Protein AF-A0A9E1S1Z8-F1 (afdb_monomer)

Secondary structure (DSSP, 8-state):
--HHHHHHHHHHHGGG---EEEEEETTT--HHHHHHHHHTTEEEEEEEEE-S-HHHHHHTT----HHHHHHHHHHHHHTT-EEEEEEEE--TT--HHHHHHHHHHHHHTTTT--EEEEEEP---TTSHHHHHTHHHHHTTTT-GGGG-GGG-TT--SS-HHHHHHHHHHHHHHHHHHHHHH--

Solvent-accessible surface area (backbone atoms only — not comparable to full-atom values): 10161 Å² total; per-residue (Å²): 118,62,69,66,59,52,51,54,50,25,64,69,45,32,87,68,76,44,81,42,68,50,77,48,54,38,81,56,70,51,68,70,59,51,51,44,34,40,76,25,30,35,52,33,43,33,29,67,60,38,57,47,22,64,69,59,30,48,71,71,73,39,89,66,49,72,69,36,44,54,51,40,47,52,53,39,36,75,76,71,27,41,28,31,40,35,34,48,44,52,50,95,86,49,34,52,67,43,39,49,36,25,49,53,48,51,59,75,42,50,92,47,47,69,42,74,47,82,41,74,33,60,69,46,90,91,35,72,68,23,60,77,39,31,76,65,55,59,72,58,58,91,53,59,74,59,53,19,55,90,44,45,92,76,53,80,61,77,51,74,66,50,45,54,36,35,47,52,25,50,52,54,50,48,52,59,46,34,78,73,60,62,120

Foldseek 3Di:
DPLVVLLVVLVVQQVVLDADEEEDELQPDDLVSLLSNVSSRYQEYEYEPAFLDPVLCVVQVHPDHLVSNVVSLVSNQVSNHAYEYEYEAQDFVDFLVRLVSRLVSCVVSLVRHQYYDYHFDFDDPPRPLCVVLVVQCVVVPPPSVCRGLLNPPPCSGDDPVRNVRSVVSVVVNVVSRCVRNND

Mean predicted aligned error: 4.31 Å

pLDDT: mean 92.24, std 8.68, range [65.75, 98.81]

Radius of gyration: 18.22 Å; Cα contacts (8 Å, |Δi|>4): 286; chains: 1; bounding box: 41×27×49 Å

Nearest PDB structures (foldseek):
  9ccb-assembly1_A  TM=7.051E-01  e=2.779E-09  Methanothermobacter marburgensis
  6iaz-assembly1_A  TM=7.939E-01  e=5.024E-05  Methanocaldococcus infernus
  8ptx-assembly1_C  TM=6.647E-01  e=1.039E-04  Homo sapiens
  8pty-assembly1_C  TM=6.520E-01  e=2.423E-04  Homo sapiens
  8avg-assembly1_C  TM=6.025E-01  e=3.701E-04  Mus musculus

Structure (mmCIF, N/CA/C/O backbone):
data_AF-A0A9E1S1Z8-F1
#
_entry.id   AF-A0A9E1S1Z8-F1
#
loop_
_atom_site.group_PDB
_atom_site.id
_atom_site.type_symbol
_atom_site.label_atom_id
_atom_site.label_alt_id
_atom_site.label_comp_id
_atom_site.label_asym_id
_atom_site.label_entity_id
_atom_site.label_seq_id
_atom_site.pdbx_PDB_ins_code
_atom_site.Cartn_x
_atom_site.Cartn_y
_atom_site.Cartn_z
_atom_site.occupancy
_atom_site.B_iso_or_equiv
_atom_site.auth_seq_id
_atom_site.auth_comp_id
_atom_site.auth_asym_id
_atom_site.auth_atom_id
_atom_site.pdbx_PDB_model_num
ATOM 1 N N . MET A 1 1 ? -12.370 10.179 1.850 1.00 83.25 1 MET A N 1
ATOM 2 C CA . MET A 1 1 ? -13.218 9.530 2.876 1.00 83.25 1 MET A CA 1
ATOM 3 C C . MET A 1 1 ? -14.223 10.541 3.413 1.00 83.25 1 MET A C 1
ATOM 5 O O . MET A 1 1 ? -13.845 11.685 3.623 1.00 83.25 1 MET A O 1
ATOM 9 N N . ASN A 1 2 ? -15.486 10.160 3.628 1.00 93.25 2 ASN A N 1
ATOM 10 C CA . ASN A 1 2 ? -16.467 11.043 4.270 1.00 93.25 2 ASN A CA 1
ATOM 11 C C . ASN A 1 2 ? -16.499 10.765 5.782 1.00 93.25 2 ASN A C 1
ATOM 13 O O . ASN A 1 2 ? -17.093 9.783 6.219 1.00 93.25 2 ASN A O 1
ATOM 17 N N . LYS A 1 3 ? -15.868 11.639 6.572 1.00 93.25 3 LYS A N 1
ATOM 18 C CA . LYS A 1 3 ? -15.699 11.472 8.029 1.00 93.25 3 LYS A CA 1
ATO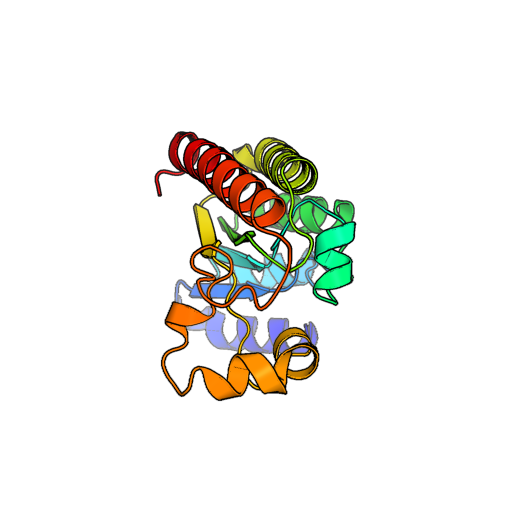M 19 C C . LYS A 1 3 ? -17.021 11.459 8.803 1.00 93.25 3 LYS A C 1
ATOM 21 O O . LYS A 1 3 ? -17.116 10.841 9.858 1.00 93.25 3 LYS A O 1
ATOM 26 N N . LYS A 1 4 ? -18.055 12.144 8.298 1.00 94.81 4 LYS A N 1
ATOM 27 C CA . LYS A 1 4 ? -19.400 12.111 8.893 1.00 94.81 4 LYS A CA 1
ATOM 28 C C . LYS A 1 4 ? -20.009 10.718 8.730 1.00 94.81 4 LYS A C 1
ATOM 30 O O . LYS A 1 4 ? -20.400 10.120 9.723 1.00 94.81 4 LYS A O 1
ATOM 35 N N . LYS A 1 5 ? -19.969 10.169 7.511 1.00 95.81 5 LYS A N 1
ATOM 36 C CA . LYS A 1 5 ? -20.468 8.814 7.230 1.00 95.81 5 LYS A CA 1
ATOM 37 C C . LYS A 1 5 ? -19.713 7.736 8.003 1.00 95.81 5 LYS A C 1
ATOM 39 O O . LYS A 1 5 ? -20.347 6.811 8.485 1.00 95.81 5 LYS A O 1
ATOM 44 N N . VAL A 1 6 ? -18.389 7.859 8.153 1.00 96.00 6 VAL A N 1
ATOM 45 C CA . VAL A 1 6 ? -17.601 6.919 8.975 1.00 96.00 6 VAL A CA 1
ATOM 46 C C . VAL A 1 6 ? -18.144 6.881 10.402 1.00 96.00 6 VAL A C 1
ATOM 48 O O . VAL A 1 6 ? -18.475 5.811 10.892 1.00 96.00 6 VAL A O 1
ATOM 51 N N . ARG A 1 7 ? -18.331 8.047 11.033 1.00 94.88 7 ARG A N 1
ATOM 52 C CA . ARG A 1 7 ? -18.872 8.136 12.397 1.00 94.88 7 ARG A CA 1
ATOM 53 C C . ARG A 1 7 ? -20.307 7.614 12.501 1.00 94.88 7 ARG A C 1
ATOM 55 O O . ARG A 1 7 ? -20.628 6.916 13.457 1.00 94.88 7 ARG A O 1
ATOM 62 N N . GLU A 1 8 ? -21.163 7.935 11.533 1.00 97.06 8 GLU A N 1
ATOM 63 C CA . GLU A 1 8 ? -22.549 7.445 11.487 1.00 97.06 8 GLU A CA 1
ATOM 64 C C . GLU A 1 8 ? -22.609 5.918 11.380 1.00 97.06 8 GLU A C 1
ATOM 66 O O . GLU A 1 8 ? -23.312 5.282 12.162 1.00 97.06 8 GLU A O 1
ATOM 71 N N . ILE A 1 9 ? -21.830 5.330 10.467 1.00 96.94 9 ILE A N 1
ATOM 72 C CA . ILE A 1 9 ? -21.773 3.878 10.276 1.00 96.94 9 ILE A CA 1
ATOM 73 C C . ILE A 1 9 ? -21.189 3.204 11.517 1.00 96.94 9 ILE A C 1
ATOM 75 O O . ILE A 1 9 ? -21.812 2.281 12.030 1.00 96.94 9 ILE A O 1
ATOM 79 N N . SER A 1 10 ? -20.059 3.688 12.046 1.00 96.94 10 SER A N 1
ATOM 80 C CA . SER A 1 10 ? -19.442 3.143 13.262 1.00 96.94 10 SER A CA 1
ATOM 81 C C . SER A 1 10 ? -20.422 3.115 14.437 1.00 96.94 10 SER A C 1
ATOM 83 O O . SER A 1 10 ? -20.561 2.092 15.100 1.00 96.94 10 SER A O 1
ATOM 85 N N . ARG A 1 11 ? -21.173 4.202 14.667 1.00 95.94 11 ARG A N 1
ATOM 86 C CA . ARG A 1 11 ? -22.197 4.243 15.726 1.00 95.94 11 ARG A CA 1
ATOM 87 C C . ARG A 1 11 ? -23.335 3.256 15.480 1.00 95.94 11 ARG A C 1
ATOM 89 O O . ARG A 1 11 ? -23.812 2.652 16.432 1.00 95.94 11 ARG A O 1
ATOM 96 N N . ALA A 1 12 ? -23.769 3.105 14.230 1.00 97.44 12 ALA A N 1
ATOM 97 C CA . ALA A 1 12 ? -24.856 2.197 13.880 1.00 97.44 12 ALA A CA 1
ATOM 98 C C . ALA A 1 12 ? -24.471 0.719 14.051 1.00 97.44 12 ALA A C 1
ATOM 100 O O . ALA A 1 12 ? -25.324 -0.086 14.414 1.00 97.44 12 ALA A O 1
ATOM 101 N N . ILE A 1 13 ? -23.205 0.362 13.808 1.00 97.06 13 ILE A N 1
ATOM 102 C CA . ILE A 1 13 ? -22.740 -1.031 13.882 1.00 97.06 13 ILE A CA 1
ATOM 103 C C . ILE A 1 13 ? -22.137 -1.416 15.237 1.00 97.06 13 ILE A C 1
ATOM 105 O O . ILE A 1 13 ? -22.065 -2.605 15.526 1.00 97.06 13 ILE A O 1
ATOM 109 N N . ALA A 1 14 ? -21.737 -0.457 16.081 1.00 97.31 14 ALA A N 1
ATOM 110 C CA . ALA A 1 14 ? -21.132 -0.746 17.386 1.00 97.31 14 ALA A CA 1
ATOM 111 C C . ALA A 1 14 ? -21.980 -1.680 18.283 1.00 97.31 14 ALA A C 1
ATOM 113 O O . ALA A 1 14 ? -21.408 -2.606 18.857 1.00 97.31 14 ALA A O 1
ATOM 114 N N . PRO A 1 15 ? -23.323 -1.544 18.369 1.00 98.06 15 PRO A N 1
ATOM 115 C CA . PRO A 1 15 ? -24.149 -2.451 19.175 1.00 98.06 15 PRO A CA 1
ATOM 116 C C . PRO A 1 15 ? -24.201 -3.900 18.667 1.00 98.06 15 PRO A C 1
ATOM 118 O O . PRO A 1 15 ? -24.720 -4.759 19.371 1.00 98.06 15 PRO A O 1
ATOM 121 N N . LEU A 1 16 ? -23.711 -4.175 17.451 1.00 97.56 16 LEU A N 1
ATOM 122 C CA . LEU A 1 16 ? -23.707 -5.520 16.868 1.00 97.56 16 LEU A CA 1
ATOM 123 C C . LEU A 1 16 ? -22.551 -6.395 17.384 1.00 97.56 16 LEU A C 1
ATOM 125 O O . LEU A 1 16 ? -22.544 -7.587 17.095 1.00 97.56 16 LEU A O 1
ATOM 129 N N . ASP A 1 17 ? -21.573 -5.809 18.089 1.00 95.62 17 ASP A N 1
ATOM 130 C CA . ASP A 1 17 ? -20.371 -6.485 18.613 1.00 95.62 17 ASP A CA 1
ATOM 131 C C . ASP A 1 17 ? -19.614 -7.323 17.557 1.00 95.62 17 ASP A C 1
ATOM 133 O O . ASP A 1 17 ? -19.138 -8.435 17.789 1.00 95.62 17 ASP A O 1
ATOM 137 N N . LEU A 1 18 ? -19.511 -6.782 16.339 1.00 97.06 18 LEU A N 1
ATOM 138 C CA . LEU A 1 18 ? -18.827 -7.432 15.222 1.00 97.06 18 LEU A CA 1
ATOM 139 C C . LEU A 1 18 ? -17.359 -7.015 15.152 1.00 97.06 18 LEU A C 1
ATOM 141 O O . LEU A 1 18 ? -17.021 -5.845 15.325 1.00 97.06 18 LEU A O 1
ATOM 145 N N . LYS A 1 19 ? -16.483 -7.956 14.786 1.00 98.12 19 LYS A N 1
ATOM 146 C CA . LYS A 1 19 ? -15.114 -7.641 14.357 1.00 98.12 19 LYS A CA 1
ATOM 147 C C . LYS A 1 19 ? -15.077 -7.458 12.848 1.00 98.12 19 LYS A C 1
ATOM 149 O O . LYS A 1 19 ? -15.507 -8.338 12.104 1.00 98.12 19 LYS A O 1
ATOM 154 N N . TRP A 1 20 ? -14.556 -6.325 12.390 1.00 98.06 20 TRP A N 1
ATOM 155 C CA . TRP A 1 20 ? -14.525 -5.991 10.965 1.00 98.06 20 TRP A CA 1
ATOM 156 C C . TRP A 1 20 ? -13.220 -5.313 10.551 1.00 98.06 20 TRP A C 1
ATOM 158 O O . TRP A 1 20 ? -12.415 -4.889 11.374 1.00 98.06 20 TRP A O 1
ATOM 168 N N . SER A 1 21 ? -12.993 -5.245 9.241 1.00 97.94 21 SER A N 1
ATOM 169 C CA . SER A 1 21 ? -11.848 -4.556 8.643 1.00 97.94 21 SER A CA 1
ATOM 170 C C . SER A 1 21 ? -12.318 -3.672 7.498 1.00 97.94 21 SER A C 1
ATOM 172 O O . SER A 1 21 ? -13.382 -3.909 6.922 1.00 97.94 21 SER A O 1
ATOM 174 N N . THR A 1 22 ? -11.525 -2.667 7.144 1.00 97.50 22 THR A N 1
ATOM 175 C CA . THR A 1 22 ? -11.868 -1.731 6.067 1.00 97.50 22 THR A CA 1
ATOM 176 C C . THR A 1 22 ? -10.667 -1.385 5.203 1.00 97.50 22 THR A C 1
ATOM 178 O O . THR A 1 22 ? -9.528 -1.688 5.551 1.00 97.50 22 THR A O 1
ATOM 181 N N . LEU A 1 23 ? -10.928 -0.762 4.056 1.00 97.12 23 LEU A N 1
ATOM 182 C CA . LEU A 1 23 ? -9.916 -0.184 3.186 1.00 97.12 23 LEU A CA 1
ATOM 183 C C . LEU A 1 23 ? -9.989 1.335 3.300 1.00 97.12 23 LEU A C 1
ATOM 185 O O . LEU A 1 23 ? -11.076 1.915 3.287 1.00 97.12 23 LEU A O 1
ATOM 189 N N . SER A 1 24 ? -8.834 1.988 3.362 1.00 96.06 24 SER A N 1
ATOM 190 C CA . SER A 1 24 ? -8.777 3.446 3.343 1.00 96.06 24 SER A CA 1
ATOM 191 C C . SER A 1 24 ? -7.566 3.956 2.574 1.00 96.06 24 SER A C 1
ATOM 193 O O . SER A 1 24 ? -6.599 3.233 2.329 1.00 96.06 24 SER A O 1
ATOM 195 N N . ARG A 1 25 ? -7.625 5.232 2.192 1.00 94.69 25 ARG A N 1
ATOM 196 C CA . ARG A 1 25 ? -6.461 5.951 1.681 1.00 94.69 25 ARG A CA 1
ATOM 197 C C . ARG A 1 25 ? -5.708 6.581 2.844 1.00 94.69 25 ARG A C 1
ATOM 199 O O . ARG A 1 25 ? -6.327 7.158 3.742 1.00 94.69 25 ARG A O 1
ATOM 206 N N . THR A 1 26 ? -4.387 6.525 2.780 1.00 95.50 26 THR A N 1
ATOM 207 C CA . THR A 1 26 ? -3.480 7.089 3.789 1.00 95.50 26 THR A CA 1
ATOM 208 C C . THR A 1 26 ? -3.633 8.605 3.952 1.00 95.50 26 THR A C 1
ATOM 210 O O . THR A 1 26 ? -3.498 9.111 5.057 1.00 95.50 26 THR A O 1
ATOM 213 N N . ASP A 1 27 ? -4.007 9.330 2.896 1.00 93.25 27 ASP A N 1
ATOM 214 C CA . ASP A 1 27 ? -4.213 10.788 2.905 1.00 93.25 27 ASP A CA 1
ATOM 215 C C . ASP A 1 27 ? -5.575 11.233 3.475 1.00 93.25 27 ASP A C 1
ATOM 217 O O . ASP A 1 27 ? -5.842 12.427 3.591 1.00 93.25 27 ASP A O 1
ATOM 221 N N . THR A 1 28 ? -6.466 10.298 3.829 1.00 92.69 28 THR A N 1
ATOM 222 C CA . THR A 1 28 ? -7.828 10.648 4.275 1.00 92.69 28 THR A CA 1
ATOM 223 C C . THR A 1 28 ? -8.148 10.313 5.722 1.00 92.69 28 THR A C 1
ATOM 225 O O . THR A 1 28 ? -9.154 10.815 6.230 1.00 92.69 28 THR A O 1
ATOM 228 N N . VAL A 1 29 ? -7.343 9.474 6.375 1.00 94.38 29 VAL A N 1
ATOM 229 C CA . VAL A 1 29 ? -7.581 9.058 7.761 1.00 94.38 29 VAL A CA 1
ATOM 230 C C . VAL A 1 29 ? -7.144 10.124 8.759 1.00 94.38 29 VAL A C 1
ATOM 232 O O . VAL A 1 29 ? -6.211 10.886 8.520 1.00 94.38 29 VAL A O 1
ATOM 235 N N . ASP A 1 30 ? -7.832 10.167 9.894 1.00 95.94 30 ASP A N 1
ATOM 236 C CA . ASP A 1 30 ? -7.437 10.941 11.064 1.00 95.94 30 ASP A CA 1
ATOM 237 C C . ASP A 1 30 ? -7.709 10.146 12.342 1.00 95.94 30 ASP A C 1
ATOM 239 O O . ASP A 1 30 ? -8.369 9.102 12.321 1.00 95.94 30 ASP A O 1
ATOM 243 N N . ARG A 1 31 ? -7.181 10.661 13.453 1.00 96.62 31 ARG A N 1
ATOM 244 C CA . ARG A 1 31 ? -7.233 10.007 14.758 1.00 96.62 31 ARG A CA 1
ATOM 245 C C . ARG A 1 31 ? -8.669 9.743 15.204 1.00 96.62 31 ARG A C 1
ATOM 247 O O . ARG A 1 31 ? -8.985 8.607 15.532 1.00 96.62 31 ARG A O 1
ATOM 254 N N . GLU A 1 32 ? -9.534 10.756 15.137 1.00 96.62 32 GLU A N 1
ATOM 255 C CA . GLU A 1 32 ? -10.938 10.650 15.565 1.00 96.62 32 GLU A CA 1
ATOM 256 C C . GLU A 1 32 ? -11.684 9.567 14.770 1.00 96.62 32 GLU A C 1
ATOM 258 O O . GLU A 1 32 ? -12.433 8.769 15.333 1.00 96.62 32 GLU A O 1
ATOM 263 N N . SER A 1 33 ? -11.461 9.504 13.454 1.00 96.56 33 SER A N 1
ATOM 264 C CA . SER A 1 33 ? -12.081 8.491 12.602 1.00 96.56 33 SER A CA 1
ATOM 265 C C . SER A 1 33 ? -11.589 7.093 12.966 1.00 96.56 33 SER A C 1
ATOM 267 O O . SER A 1 33 ? -12.405 6.180 13.052 1.00 96.56 33 SER A O 1
ATOM 269 N N . ILE A 1 34 ? -10.283 6.904 13.189 1.00 98.06 34 ILE A N 1
ATOM 270 C CA . ILE A 1 34 ? -9.717 5.590 13.532 1.00 98.06 34 ILE A CA 1
ATOM 271 C C . ILE A 1 34 ? -10.185 5.135 14.918 1.00 98.06 34 ILE A C 1
ATOM 273 O O . ILE A 1 34 ? -10.605 3.990 15.056 1.00 98.06 34 ILE A O 1
ATOM 277 N N . GLU A 1 35 ? -10.186 6.020 15.917 1.00 98.00 35 GLU A N 1
ATOM 278 C CA . GLU A 1 35 ? -10.704 5.731 17.262 1.00 98.00 35 GLU A CA 1
ATOM 279 C C . GLU A 1 35 ? -12.183 5.336 17.203 1.00 98.00 35 GLU A C 1
ATOM 281 O O . GLU A 1 35 ? -12.569 4.293 17.726 1.00 98.00 35 GLU A O 1
ATOM 286 N N . CYS A 1 36 ? -12.997 6.086 16.454 1.00 97.31 36 CYS A N 1
ATOM 287 C CA . CYS A 1 36 ? -14.408 5.760 16.268 1.00 97.31 36 CYS A CA 1
ATOM 288 C C . CYS A 1 36 ? -14.618 4.406 15.567 1.00 97.31 36 CYS A C 1
ATOM 290 O O . CYS A 1 36 ? -15.556 3.681 15.892 1.00 97.31 36 CYS A O 1
ATOM 292 N N . MET A 1 37 ? -13.769 4.049 14.598 1.00 98.00 37 MET A N 1
ATOM 293 C CA . MET A 1 37 ? -13.812 2.730 13.958 1.00 98.00 37 MET A CA 1
ATOM 294 C C . MET A 1 37 ? -13.393 1.615 14.925 1.00 98.00 37 MET A C 1
ATOM 296 O O . MET A 1 37 ? -14.072 0.591 14.982 1.00 98.00 37 MET A O 1
ATOM 300 N N . ARG A 1 38 ? -12.317 1.810 15.698 1.00 98.31 38 ARG A N 1
ATOM 301 C CA . ARG A 1 38 ? -11.843 0.858 16.717 1.00 98.31 38 ARG A CA 1
ATOM 302 C C . ARG A 1 38 ? -12.937 0.560 17.738 1.00 98.31 38 ARG A C 1
ATOM 304 O O . ARG A 1 38 ? -13.243 -0.604 17.978 1.00 98.31 38 ARG A O 1
ATOM 311 N N . ASP A 1 39 ? -13.546 1.605 18.293 1.00 97.88 39 ASP A N 1
ATOM 312 C CA . ASP A 1 39 ? -14.580 1.484 19.328 1.00 97.88 39 ASP A CA 1
ATOM 313 C C . ASP A 1 39 ? -15.844 0.788 18.799 1.00 97.88 39 ASP A C 1
ATOM 315 O O . ASP A 1 39 ? -16.583 0.170 19.559 1.00 97.88 39 ASP A O 1
ATOM 319 N N . ALA A 1 40 ? -16.058 0.827 17.481 1.00 98.19 40 ALA A N 1
ATOM 320 C CA . ALA A 1 40 ? -17.118 0.101 16.790 1.00 98.19 40 ALA A CA 1
ATOM 321 C C . ALA A 1 40 ? -16.721 -1.317 16.331 1.00 98.19 40 ALA A C 1
ATOM 323 O O . ALA A 1 40 ? -17.475 -1.939 15.583 1.00 98.19 40 ALA A O 1
ATOM 324 N N . GLY A 1 41 ? -15.550 -1.831 16.726 1.00 98.31 41 GLY A N 1
ATOM 325 C CA . GLY A 1 41 ? -15.108 -3.201 16.438 1.00 98.31 41 GLY A CA 1
ATOM 326 C C . GLY A 1 41 ? -14.177 -3.369 15.230 1.00 98.31 41 GLY A C 1
ATOM 327 O O . GLY A 1 41 ? -13.915 -4.503 14.819 1.00 98.31 41 GLY A O 1
ATOM 328 N N . CYS A 1 42 ? -13.646 -2.283 14.658 1.00 98.38 42 CYS A N 1
ATOM 329 C CA . CYS A 1 42 ? -12.643 -2.379 13.595 1.00 98.38 42 CYS A CA 1
ATOM 330 C C . CYS A 1 42 ? -11.317 -2.917 14.144 1.00 98.38 42 CYS A C 1
ATOM 332 O O . CYS A 1 42 ? -10.722 -2.315 15.038 1.00 98.38 42 CYS A O 1
ATOM 334 N N . ILE A 1 43 ? -10.836 -4.022 13.578 1.00 98.31 43 ILE A N 1
ATOM 335 C CA . ILE A 1 43 ? -9.587 -4.678 13.986 1.00 98.31 43 ILE A CA 1
ATOM 336 C C . ILE A 1 43 ? -8.429 -4.437 13.014 1.00 98.31 43 ILE A C 1
ATOM 338 O O . ILE A 1 43 ? -7.278 -4.631 13.392 1.00 98.31 43 ILE A O 1
ATOM 342 N N . GLU A 1 44 ? -8.706 -4.029 11.771 1.00 98.50 44 GLU A N 1
ATOM 343 C CA . GLU A 1 44 ? -7.677 -3.827 10.745 1.00 98.50 44 GLU A CA 1
ATOM 344 C C . GLU A 1 44 ? -8.093 -2.769 9.710 1.00 98.50 44 GLU A C 1
ATOM 346 O O . GLU A 1 44 ? -9.204 -2.813 9.165 1.00 98.50 44 GLU A O 1
ATOM 351 N N . ILE A 1 45 ? -7.168 -1.867 9.367 1.00 98.56 45 ILE A N 1
ATOM 352 C CA . ILE A 1 45 ? -7.278 -0.973 8.210 1.00 98.56 45 ILE A CA 1
ATOM 353 C C . ILE A 1 45 ? -6.256 -1.385 7.151 1.00 98.56 45 ILE A C 1
ATOM 355 O O . ILE A 1 45 ? -5.059 -1.521 7.408 1.00 98.56 45 ILE A O 1
ATOM 359 N N . LYS A 1 46 ? -6.751 -1.560 5.928 1.00 98.50 46 LYS A N 1
ATOM 360 C CA . LYS A 1 46 ? -5.975 -1.918 4.743 1.00 98.50 46 LYS A CA 1
ATOM 361 C C . LYS A 1 46 ? -5.677 -0.646 3.962 1.00 98.50 46 LYS A C 1
ATOM 363 O O . LYS A 1 46 ? -6.589 -0.028 3.405 1.00 98.50 46 LYS A O 1
ATOM 368 N N . PHE A 1 47 ? -4.414 -0.252 3.928 1.00 98.38 47 PHE A N 1
ATOM 369 C CA . PHE A 1 47 ? -3.967 0.909 3.177 1.00 98.38 47 PHE A CA 1
ATOM 370 C C . PHE A 1 47 ? -3.424 0.489 1.822 1.00 98.38 47 PHE A C 1
ATOM 372 O O . PHE A 1 47 ? -2.499 -0.318 1.727 1.00 98.38 47 PHE A O 1
ATOM 379 N N . GLY A 1 48 ? -3.959 1.109 0.773 1.00 97.00 48 GLY A N 1
ATOM 380 C CA . GLY A 1 48 ? -3.239 1.195 -0.487 1.00 97.00 48 GLY A CA 1
ATOM 381 C C . GLY A 1 48 ? -1.990 2.036 -0.267 1.00 97.00 48 GLY A C 1
ATOM 382 O O . GLY A 1 48 ? -2.110 3.255 -0.129 1.00 97.00 48 GLY A O 1
ATOM 383 N N . ILE A 1 49 ? -0.810 1.416 -0.212 1.00 97.50 49 ILE A N 1
ATOM 384 C CA . ILE A 1 49 ? 0.494 2.103 -0.213 1.00 97.50 49 ILE A CA 1
ATOM 385 C C . ILE A 1 49 ? 1.014 2.157 -1.651 1.00 97.50 49 ILE A C 1
ATOM 387 O O . ILE A 1 49 ? 1.386 3.228 -2.115 1.00 97.50 49 ILE A O 1
ATOM 391 N N . GLU A 1 50 ? 0.841 1.077 -2.409 1.00 97.50 50 GLU A N 1
ATOM 392 C CA . GLU A 1 50 ? 1.289 0.838 -3.788 1.00 97.50 50 GLU A CA 1
ATOM 393 C C . GLU A 1 50 ? 2.807 0.796 -3.957 1.00 97.50 50 GLU A C 1
ATOM 395 O O . GLU A 1 50 ? 3.319 -0.237 -4.366 1.00 97.50 50 GLU A O 1
ATOM 400 N N . SER A 1 51 ? 3.513 1.882 -3.643 1.00 97.88 51 SER A N 1
ATOM 401 C CA . SER A 1 51 ? 4.956 2.031 -3.858 1.00 97.88 51 SER A CA 1
ATOM 402 C C . SER A 1 51 ? 5.550 2.989 -2.822 1.00 97.88 51 SER A C 1
ATOM 404 O O . SER A 1 51 ? 4.847 3.848 -2.287 1.00 97.88 51 SER A O 1
ATOM 406 N N . GLY A 1 52 ? 6.843 2.842 -2.528 1.00 97.25 52 GLY A N 1
ATOM 407 C CA . GLY A 1 52 ? 7.619 3.840 -1.782 1.00 97.25 52 GLY A CA 1
ATOM 408 C C . GLY A 1 52 ? 8.218 4.937 -2.662 1.00 97.25 52 GLY A C 1
ATOM 409 O O . GLY A 1 52 ? 8.741 5.910 -2.127 1.00 97.25 52 GLY A O 1
ATOM 410 N N . SER A 1 53 ? 8.121 4.797 -3.987 1.00 97.06 53 SER A N 1
ATOM 411 C CA . SER A 1 53 ? 8.634 5.758 -4.958 1.00 97.06 53 SER A CA 1
ATOM 412 C C . SER A 1 53 ? 7.600 6.828 -5.290 1.00 97.06 53 SER A C 1
ATOM 414 O O . SER A 1 53 ? 6.549 6.531 -5.865 1.00 97.06 53 SER A O 1
ATOM 416 N N . GLU A 1 54 ? 7.897 8.097 -5.002 1.00 95.06 54 GLU A N 1
ATOM 417 C CA . GLU A 1 54 ? 6.994 9.209 -5.342 1.00 95.06 54 GLU A CA 1
ATOM 418 C C . GLU A 1 54 ? 6.770 9.331 -6.854 1.00 95.06 54 GLU A C 1
ATOM 420 O O . GLU A 1 54 ? 5.663 9.641 -7.296 1.00 95.06 54 GLU A O 1
ATOM 425 N N . ARG A 1 55 ? 7.790 9.007 -7.658 1.00 95.56 55 ARG A N 1
ATOM 426 C CA . ARG A 1 55 ? 7.703 8.987 -9.123 1.00 95.56 55 ARG A CA 1
ATOM 427 C C . ARG A 1 55 ? 6.661 7.980 -9.608 1.00 95.56 55 ARG A C 1
ATOM 429 O O . ARG A 1 55 ? 5.837 8.315 -10.459 1.00 95.56 55 ARG A O 1
ATOM 436 N N . ILE A 1 56 ? 6.672 6.769 -9.052 1.00 96.25 56 ILE A N 1
ATOM 437 C CA . ILE A 1 56 ? 5.714 5.713 -9.406 1.00 96.25 56 ILE A CA 1
ATOM 438 C C . ILE A 1 56 ? 4.317 6.041 -8.886 1.00 96.25 56 ILE A C 1
ATOM 440 O O . ILE A 1 56 ? 3.346 5.917 -9.630 1.00 96.25 56 ILE A O 1
ATOM 444 N N . LEU A 1 57 ? 4.200 6.541 -7.652 1.00 95.94 57 LEU A N 1
ATOM 445 C CA . LEU A 1 57 ? 2.920 7.003 -7.107 1.00 95.94 57 LEU A CA 1
ATOM 446 C C . LEU A 1 57 ? 2.300 8.098 -7.985 1.00 95.94 57 LEU A C 1
ATOM 448 O O . LEU A 1 57 ? 1.118 8.022 -8.325 1.00 95.94 57 LEU A O 1
ATOM 452 N N . HIS A 1 58 ? 3.100 9.075 -8.418 1.00 94.50 58 HIS A N 1
ATOM 453 C CA . HIS A 1 58 ? 2.651 10.124 -9.327 1.00 94.50 58 HIS A CA 1
ATOM 454 C C . HIS A 1 58 ? 2.218 9.555 -10.683 1.00 94.50 58 HIS A C 1
ATOM 456 O O . HIS A 1 58 ? 1.161 9.933 -11.190 1.00 94.50 58 HIS A O 1
ATOM 462 N N . ALA A 1 59 ? 2.982 8.613 -11.246 1.00 93.44 59 ALA A N 1
ATOM 463 C CA . ALA A 1 59 ? 2.628 7.939 -12.493 1.00 93.44 59 ALA A CA 1
ATOM 464 C C . ALA A 1 59 ? 1.286 7.188 -12.378 1.00 93.44 59 ALA A C 1
ATOM 466 O O . ALA A 1 59 ? 0.461 7.272 -13.283 1.00 93.44 59 ALA A O 1
ATOM 467 N N . MET A 1 60 ? 1.004 6.571 -11.223 1.00 93.62 60 MET A N 1
ATOM 468 C CA . MET A 1 60 ? -0.291 5.954 -10.894 1.00 93.62 60 MET A CA 1
ATOM 469 C C . MET A 1 60 ? -1.440 6.961 -10.691 1.00 93.62 60 MET A C 1
ATOM 471 O O . MET A 1 60 ? -2.577 6.557 -10.438 1.00 93.62 60 MET A O 1
ATOM 475 N N . GLY A 1 61 ? -1.176 8.270 -10.738 1.00 92.62 61 GLY A N 1
ATOM 476 C CA . GLY A 1 61 ? -2.149 9.312 -10.400 1.00 92.62 61 GLY A CA 1
ATOM 477 C C . GLY A 1 61 ? -2.448 9.404 -8.899 1.00 92.62 61 GLY A C 1
ATOM 478 O O . GLY A 1 61 ? -3.444 10.006 -8.486 1.00 92.62 61 GLY A O 1
ATOM 479 N N . LYS A 1 62 ? -1.600 8.807 -8.057 1.00 92.12 62 LYS A N 1
ATOM 480 C CA . LYS A 1 62 ? -1.752 8.790 -6.606 1.00 92.12 62 LYS A CA 1
ATOM 481 C C . LYS A 1 62 ? -0.981 9.954 -5.994 1.00 92.12 62 LYS A C 1
ATOM 483 O O . LYS A 1 62 ? 0.238 10.005 -6.022 1.00 92.12 62 LYS A O 1
ATOM 488 N N . ARG A 1 63 ? -1.717 10.889 -5.397 1.00 86.00 63 ARG A N 1
ATOM 489 C CA . ARG A 1 63 ? -1.171 12.129 -4.810 1.00 86.00 63 ARG A CA 1
ATOM 490 C C . ARG A 1 63 ? -0.766 12.004 -3.340 1.00 86.00 63 ARG A C 1
ATOM 492 O O . ARG A 1 63 ? -0.678 13.004 -2.644 1.00 86.00 63 ARG A O 1
ATOM 499 N N . THR A 1 64 ? -0.587 10.778 -2.865 1.00 91.88 64 THR A N 1
ATOM 500 C CA . THR A 1 64 ? -0.153 10.514 -1.496 1.00 91.88 64 THR A CA 1
ATOM 501 C C . THR A 1 64 ? 1.356 10.695 -1.401 1.00 91.88 64 THR A C 1
ATOM 503 O O . THR A 1 64 ? 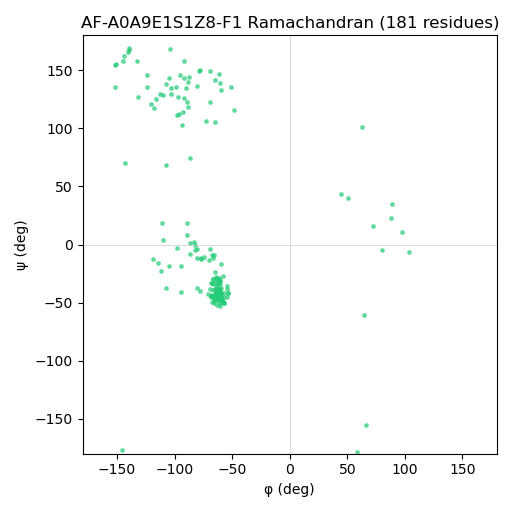2.090 10.184 -2.239 1.00 91.88 64 THR A O 1
ATOM 506 N N . THR A 1 65 ? 1.806 11.354 -0.342 1.00 92.25 65 THR A N 1
ATOM 507 C CA . THR A 1 65 ? 3.224 11.522 -0.000 1.00 92.25 65 THR A CA 1
ATOM 508 C C . THR A 1 65 ? 3.711 10.419 0.936 1.00 92.25 65 THR A C 1
ATOM 510 O O . THR A 1 65 ? 2.935 9.840 1.708 1.00 92.25 65 THR A O 1
ATOM 513 N N . ARG A 1 66 ? 5.028 10.176 0.960 1.00 93.81 66 ARG A N 1
ATOM 514 C CA . ARG A 1 66 ? 5.642 9.265 1.944 1.00 93.81 66 ARG A CA 1
ATOM 515 C C . ARG A 1 66 ? 5.277 9.644 3.380 1.00 93.81 66 ARG A C 1
ATOM 517 O O . ARG A 1 66 ? 4.938 8.780 4.185 1.00 93.81 66 ARG A O 1
ATOM 524 N N . ALA A 1 67 ? 5.287 10.938 3.689 1.00 94.38 67 ALA A N 1
ATOM 525 C CA . ALA A 1 67 ? 4.966 11.431 5.022 1.00 94.38 67 ALA A CA 1
ATOM 526 C C . ALA A 1 67 ? 3.510 11.127 5.425 1.00 94.38 67 ALA A C 1
ATOM 528 O O . ALA A 1 67 ? 3.250 10.810 6.582 1.00 94.38 67 ALA A O 1
ATOM 529 N N . GLU A 1 68 ? 2.555 11.185 4.493 1.00 96.06 68 GLU A N 1
ATOM 530 C CA . GLU A 1 68 ? 1.167 10.774 4.755 1.00 96.06 68 GLU A CA 1
ATOM 531 C C . GLU A 1 68 ? 1.046 9.274 5.006 1.00 96.06 68 GLU A C 1
ATOM 533 O O . GLU A 1 68 ? 0.310 8.875 5.906 1.00 96.06 68 GLU A O 1
ATOM 538 N N . ILE A 1 69 ? 1.789 8.448 4.262 1.00 98.00 69 ILE A N 1
ATOM 539 C CA . ILE A 1 69 ? 1.817 6.995 4.479 1.00 98.00 69 ILE A CA 1
ATOM 540 C C . ILE A 1 69 ? 2.324 6.683 5.886 1.00 98.00 69 ILE A C 1
ATOM 542 O O . ILE A 1 69 ? 1.630 6.005 6.643 1.00 98.00 69 ILE A O 1
ATOM 546 N N . VAL A 1 70 ? 3.491 7.220 6.254 1.00 98.12 70 VAL A N 1
ATOM 547 C CA . VAL A 1 70 ? 4.098 6.987 7.572 1.00 98.12 70 VAL A CA 1
ATOM 548 C C . VAL A 1 70 ? 3.164 7.451 8.687 1.00 98.12 70 VAL A C 1
ATOM 550 O O . VAL A 1 70 ? 2.888 6.688 9.611 1.00 98.12 70 VAL A O 1
ATOM 553 N N . ARG A 1 71 ? 2.592 8.659 8.572 1.00 98.06 71 ARG A N 1
ATOM 554 C CA . ARG A 1 71 ? 1.641 9.176 9.567 1.00 98.06 71 ARG A CA 1
ATOM 555 C C . ARG A 1 71 ? 0.398 8.300 9.702 1.00 98.06 71 ARG A C 1
ATOM 557 O O . ARG A 1 71 ? -0.026 8.046 10.824 1.00 98.06 71 ARG A O 1
ATOM 564 N N . ALA A 1 72 ? -0.194 7.853 8.596 1.00 98.12 72 ALA A N 1
ATOM 565 C CA . ALA A 1 72 ? -1.399 7.027 8.628 1.00 98.12 72 ALA A CA 1
ATOM 566 C C . ALA A 1 72 ? -1.142 5.661 9.278 1.00 98.12 72 ALA A C 1
ATOM 568 O O . ALA A 1 72 ? -1.938 5.213 10.106 1.00 98.12 72 ALA A O 1
ATOM 569 N N . VAL A 1 73 ? -0.020 5.024 8.931 1.00 98.69 73 VAL A N 1
ATOM 570 C CA . VAL A 1 73 ? 0.378 3.722 9.480 1.00 98.69 73 VAL A CA 1
ATOM 571 C C . VAL A 1 73 ? 0.687 3.834 10.972 1.00 98.69 73 VAL A C 1
ATOM 573 O O . VAL A 1 73 ? 0.087 3.102 11.756 1.00 98.69 73 VAL A O 1
ATOM 576 N N . GLN A 1 74 ? 1.524 4.797 11.372 1.00 98.56 74 GLN A N 1
ATOM 577 C CA . GLN A 1 74 ? 1.863 5.039 12.778 1.00 98.56 74 GLN A CA 1
ATOM 578 C C . GLN A 1 74 ? 0.622 5.338 13.616 1.00 98.56 74 GLN A C 1
ATOM 580 O O . GLN A 1 74 ? 0.396 4.707 14.640 1.00 98.56 74 GLN A O 1
ATOM 585 N N . MET A 1 75 ? -0.232 6.253 13.151 1.00 98.56 75 MET A N 1
ATOM 586 C CA . MET A 1 75 ? -1.447 6.629 13.871 1.00 98.56 75 MET A CA 1
ATOM 587 C C . MET A 1 75 ? -2.386 5.439 14.074 1.00 98.56 75 MET A C 1
ATOM 589 O O . MET A 1 75 ? -2.943 5.279 15.155 1.00 98.56 75 MET A O 1
ATOM 593 N N . THR A 1 76 ? -2.559 4.606 13.046 1.00 98.69 76 THR A N 1
ATOM 594 C CA . THR A 1 76 ? -3.423 3.421 13.123 1.00 98.69 76 THR A CA 1
ATOM 595 C C . THR A 1 76 ? -2.866 2.396 14.110 1.00 98.69 76 THR A C 1
ATOM 597 O O . THR A 1 76 ? -3.606 1.911 14.968 1.00 98.69 76 THR A O 1
ATOM 600 N N . HIS A 1 77 ? -1.558 2.140 14.035 1.00 98.62 77 HIS A N 1
ATOM 601 C CA . HIS A 1 77 ? -0.843 1.262 14.954 1.00 98.62 77 HIS A CA 1
ATOM 602 C C . HIS A 1 77 ? -0.954 1.740 16.412 1.00 98.62 77 HIS A C 1
ATOM 604 O O . HIS A 1 77 ? -1.341 0.965 17.283 1.00 98.62 77 HIS A O 1
ATOM 610 N N . ASP A 1 78 ? -0.707 3.025 16.676 1.00 98.50 78 ASP A N 1
ATOM 611 C CA . ASP A 1 78 ? -0.730 3.598 18.031 1.00 98.50 78 ASP A CA 1
ATOM 612 C C . ASP A 1 78 ? -2.114 3.553 18.684 1.00 98.50 78 ASP A C 1
ATOM 614 O O . ASP A 1 78 ? -2.235 3.504 19.906 1.00 98.50 78 ASP A O 1
ATOM 618 N N . ILE A 1 79 ? -3.178 3.578 17.878 1.00 98.56 79 ILE A N 1
ATOM 619 C CA . ILE A 1 79 ? -4.563 3.462 18.357 1.00 98.56 79 ILE A CA 1
ATOM 620 C C . ILE A 1 79 ? -4.918 2.003 18.709 1.00 98.56 79 ILE A C 1
ATOM 622 O O . ILE A 1 79 ? -5.930 1.762 19.374 1.00 98.56 79 ILE A O 1
ATOM 626 N N . GLY A 1 80 ? -4.076 1.042 18.317 1.00 98.19 80 GLY A N 1
ATOM 627 C CA . GLY A 1 80 ? -4.270 -0.388 18.550 1.00 98.19 80 GLY A CA 1
ATOM 628 C C . GLY A 1 80 ? -5.082 -1.083 17.457 1.00 98.19 80 GLY A C 1
ATOM 629 O O . GLY A 1 80 ? -5.698 -2.114 17.721 1.00 98.19 80 GLY A O 1
ATOM 630 N N . VAL A 1 81 ? -5.121 -0.520 16.245 1.00 98.56 81 VAL A N 1
ATOM 631 C CA . VAL A 1 81 ? -5.783 -1.129 15.082 1.00 98.56 81 VAL A CA 1
ATOM 632 C C . VAL A 1 81 ? -4.722 -1.736 14.166 1.00 98.56 81 VAL A C 1
ATOM 634 O O . VAL A 1 81 ? -3.705 -1.107 13.876 1.00 98.56 81 VAL A O 1
ATOM 637 N N . GLY A 1 82 ? -4.954 -2.962 13.695 1.00 98.56 82 GLY A N 1
ATOM 638 C CA . GLY A 1 82 ? -4.042 -3.644 12.781 1.00 98.56 82 GLY A CA 1
ATOM 639 C C . GLY A 1 82 ? -3.873 -2.884 11.466 1.00 98.56 82 GLY A C 1
ATOM 640 O O . GLY A 1 82 ? -4.810 -2.263 10.956 1.00 98.56 82 GLY A O 1
ATOM 641 N N . VAL A 1 83 ? -2.676 -2.959 10.890 1.00 98.81 83 VAL A N 1
ATOM 642 C CA . VAL A 1 83 ? -2.372 -2.328 9.604 1.00 98.81 83 VAL A CA 1
ATOM 643 C C . VAL A 1 83 ? -2.030 -3.396 8.584 1.00 98.81 83 VAL A C 1
ATOM 645 O O . VAL A 1 83 ? -1.085 -4.167 8.760 1.00 98.81 83 VAL A O 1
ATOM 648 N N . LYS A 1 84 ? -2.747 -3.386 7.463 1.00 98.56 84 LYS A N 1
ATOM 649 C CA . LYS A 1 84 ? -2.386 -4.168 6.284 1.00 98.56 84 LYS A CA 1
ATOM 650 C C . LYS A 1 84 ? -1.974 -3.244 5.148 1.00 98.56 84 LYS A C 1
ATOM 652 O O . LYS A 1 84 ? -2.709 -2.320 4.808 1.00 98.56 84 LYS A O 1
ATOM 657 N N . ALA A 1 85 ? -0.827 -3.509 4.535 1.00 98.38 85 ALA A N 1
ATOM 658 C CA . ALA A 1 85 ? -0.363 -2.756 3.374 1.00 98.38 85 ALA A CA 1
ATOM 659 C C . ALA A 1 85 ? -0.661 -3.498 2.067 1.00 98.38 85 ALA A C 1
ATOM 661 O O . ALA A 1 85 ? -0.413 -4.700 1.939 1.00 98.38 85 ALA A O 1
ATOM 662 N N . PHE A 1 86 ? -1.161 -2.762 1.081 1.00 98.38 86 PHE A N 1
ATOM 663 C CA . PHE A 1 86 ? -1.217 -3.193 -0.309 1.00 98.38 86 PHE A CA 1
ATOM 664 C C . PHE A 1 86 ? -0.114 -2.508 -1.102 1.00 98.38 86 PHE A C 1
ATOM 666 O O . PHE A 1 86 ? 0.051 -1.290 -1.017 1.00 98.38 86 PHE A O 1
ATOM 673 N N . ILE A 1 87 ? 0.645 -3.322 -1.831 1.00 98.25 87 ILE A N 1
ATOM 674 C CA . ILE A 1 87 ? 1.766 -2.920 -2.678 1.00 98.25 87 ILE A CA 1
ATOM 675 C C . ILE A 1 87 ? 1.481 -3.436 -4.083 1.00 98.25 87 ILE A C 1
ATOM 677 O O . ILE A 1 87 ? 1.066 -4.584 -4.242 1.00 98.25 87 ILE A O 1
ATOM 681 N N . ILE A 1 88 ? 1.708 -2.602 -5.092 1.00 96.88 88 ILE A N 1
ATOM 682 C CA . ILE A 1 88 ? 1.590 -2.963 -6.503 1.00 96.88 88 ILE A CA 1
ATOM 683 C C . ILE A 1 88 ? 2.969 -2.782 -7.105 1.00 96.88 88 ILE A C 1
ATOM 685 O O . ILE A 1 88 ? 3.482 -1.671 -7.149 1.00 96.88 88 ILE A O 1
ATOM 689 N N . HIS A 1 89 ? 3.545 -3.873 -7.588 1.00 96.69 89 HIS A N 1
ATOM 690 C CA . HIS A 1 89 ? 4.832 -3.851 -8.257 1.00 96.69 89 HIS A CA 1
ATOM 691 C C . HIS A 1 89 ? 4.661 -4.001 -9.769 1.00 96.69 89 HIS A C 1
ATOM 693 O O . HIS A 1 89 ? 3.807 -4.765 -10.241 1.00 96.69 89 HIS A O 1
ATOM 699 N N . GLY A 1 90 ? 5.507 -3.299 -10.523 1.00 93.50 90 GLY A N 1
ATOM 700 C CA . GLY A 1 90 ? 5.553 -3.400 -11.976 1.00 93.50 90 GLY A CA 1
ATOM 701 C C . GLY A 1 90 ? 4.600 -2.431 -12.675 1.00 93.50 90 GLY A C 1
ATOM 702 O O . GLY A 1 90 ? 3.996 -2.755 -13.693 1.00 93.50 90 GLY A O 1
ATOM 703 N N . TYR A 1 91 ? 4.405 -1.241 -12.121 1.00 94.25 91 TYR A N 1
ATOM 704 C CA . TYR A 1 91 ? 3.740 -0.186 -12.878 1.00 94.25 91 TYR A CA 1
ATOM 705 C C . TYR A 1 91 ? 4.651 0.297 -14.024 1.00 94.25 91 TYR A C 1
ATOM 707 O O . TYR A 1 91 ? 5.869 0.271 -13.860 1.00 94.25 91 TYR A O 1
ATOM 715 N N . PRO A 1 92 ? 4.122 0.759 -15.172 1.00 92.31 92 PRO A N 1
ATOM 716 C CA . PRO A 1 92 ? 4.935 1.395 -16.206 1.00 92.31 92 PRO A CA 1
ATOM 717 C C . PRO A 1 92 ? 5.878 2.470 -15.641 1.00 92.31 92 PRO A C 1
ATOM 719 O O . PRO A 1 92 ? 5.436 3.489 -15.111 1.00 92.31 92 PRO A O 1
ATOM 722 N N . GLY A 1 93 ? 7.184 2.236 -15.753 1.00 92.19 93 GLY A N 1
ATOM 723 C CA . GLY A 1 93 ? 8.251 3.084 -15.218 1.00 92.19 93 GLY A CA 1
ATOM 724 C C . GLY A 1 93 ? 8.919 2.546 -13.950 1.00 92.19 93 GLY A C 1
ATOM 725 O O . GLY A 1 93 ? 9.887 3.155 -13.496 1.00 92.19 93 GLY A O 1
ATOM 726 N N . GLU A 1 94 ? 8.417 1.460 -13.360 1.00 95.19 94 GLU A N 1
ATOM 727 C CA . GLU A 1 94 ? 9.061 0.774 -12.234 1.00 95.19 94 GLU A CA 1
ATOM 728 C C . GLU A 1 94 ? 10.453 0.274 -12.646 1.00 95.19 94 GLU A C 1
ATOM 730 O O . GLU A 1 94 ? 10.628 -0.224 -13.755 1.00 95.19 94 GLU A O 1
ATOM 735 N N . ASN A 1 95 ? 11.433 0.421 -11.758 1.00 95.00 95 ASN A N 1
ATOM 736 C CA . ASN A 1 95 ? 12.802 -0.047 -11.940 1.00 95.00 95 ASN A CA 1
ATOM 737 C C . ASN A 1 95 ? 13.396 -0.502 -10.593 1.00 95.00 95 ASN A C 1
ATOM 739 O O . ASN A 1 95 ? 12.709 -0.527 -9.562 1.00 95.00 95 ASN A O 1
ATOM 743 N N . LEU A 1 96 ? 14.672 -0.892 -10.574 1.00 96.25 96 LEU A N 1
ATOM 744 C CA . LEU A 1 96 ? 15.300 -1.426 -9.365 1.00 96.25 96 LEU A CA 1
ATOM 745 C C . LEU A 1 96 ? 15.447 -0.356 -8.276 1.00 96.25 96 LEU A C 1
ATOM 747 O O . LEU A 1 96 ? 15.327 -0.647 -7.087 1.00 96.25 96 LEU A O 1
ATOM 751 N N . GLU A 1 97 ? 15.673 0.895 -8.671 1.00 97.88 97 GLU A N 1
ATOM 752 C CA . GLU A 1 97 ? 15.733 2.030 -7.750 1.00 97.88 97 GLU A CA 1
ATOM 753 C C . GLU A 1 97 ? 14.387 2.250 -7.046 1.00 97.88 97 GLU A C 1
ATOM 755 O O . GLU A 1 97 ? 14.337 2.238 -5.816 1.00 97.88 97 GLU A O 1
ATOM 760 N N . SER A 1 98 ? 13.282 2.345 -7.792 1.00 98.00 98 SER A N 1
ATOM 761 C CA . SER A 1 98 ? 11.947 2.545 -7.209 1.00 98.00 98 SER A CA 1
ATOM 762 C C . SER A 1 98 ? 11.467 1.343 -6.384 1.00 98.00 98 SER A C 1
ATOM 764 O O . SER A 1 98 ? 10.783 1.492 -5.361 1.00 98.00 98 SER A O 1
ATOM 766 N N . THR A 1 99 ? 11.919 0.141 -6.747 1.00 98.38 99 THR A N 1
ATOM 767 C CA . THR A 1 99 ? 11.759 -1.061 -5.918 1.00 98.38 99 THR A CA 1
ATOM 768 C C . THR A 1 99 ? 12.460 -0.889 -4.568 1.00 98.38 99 THR A C 1
ATOM 770 O O . THR A 1 99 ? 11.866 -1.144 -3.516 1.00 98.38 99 THR A O 1
ATOM 773 N N . ARG A 1 100 ? 13.709 -0.411 -4.559 1.00 98.50 100 ARG A N 1
ATOM 774 C CA . ARG A 1 100 ? 14.478 -0.187 -3.324 1.00 98.50 100 ARG A CA 1
ATOM 775 C C . ARG A 1 100 ? 13.896 0.927 -2.464 1.00 98.50 100 ARG A C 1
ATOM 777 O O . ARG A 1 100 ? 13.911 0.799 -1.240 1.00 98.50 100 ARG A O 1
ATOM 784 N N . GLU A 1 101 ? 13.319 1.965 -3.064 1.00 98.44 101 GLU A N 1
ATOM 785 C CA . GLU A 1 101 ? 12.544 2.982 -2.338 1.00 98.44 101 GLU A CA 1
ATOM 786 C C . GLU A 1 101 ? 11.343 2.351 -1.612 1.00 98.44 101 GLU A C 1
ATOM 788 O O . GLU A 1 101 ? 11.092 2.635 -0.437 1.00 98.44 101 GLU A O 1
ATOM 793 N N . THR A 1 102 ? 10.647 1.419 -2.272 1.00 98.56 102 THR A N 1
ATOM 794 C CA . THR A 1 102 ? 9.559 0.636 -1.662 1.00 98.56 102 THR A CA 1
ATOM 795 C C . THR A 1 102 ? 10.060 -0.229 -0.507 1.00 98.56 102 THR A C 1
ATOM 797 O O . THR A 1 102 ? 9.469 -0.210 0.574 1.00 98.56 102 THR A O 1
ATOM 800 N N . ILE A 1 103 ? 11.181 -0.935 -0.678 1.00 98.62 103 ILE A N 1
ATOM 801 C CA . ILE A 1 103 ? 11.800 -1.735 0.391 1.00 98.62 103 ILE A CA 1
ATOM 802 C C . ILE A 1 103 ? 12.207 -0.851 1.5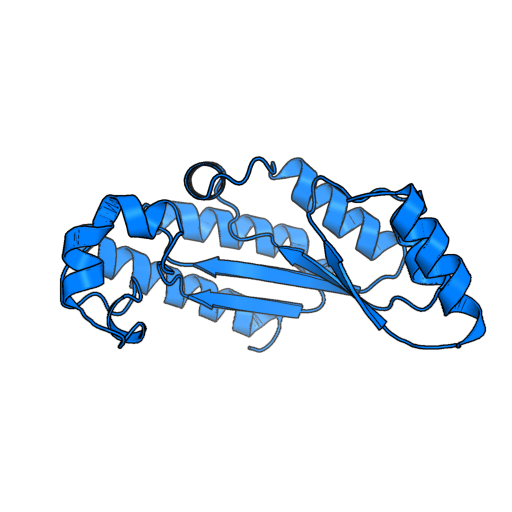78 1.00 98.62 103 ILE A C 1
ATOM 804 O O . ILE A 1 103 ? 11.986 -1.231 2.729 1.00 98.62 103 ILE A O 1
ATOM 808 N N . ALA A 1 104 ? 12.782 0.327 1.325 1.00 98.62 104 ALA A N 1
ATOM 809 C CA . ALA A 1 104 ? 13.186 1.265 2.369 1.00 98.62 104 ALA A CA 1
ATOM 810 C C . ALA A 1 104 ? 11.984 1.742 3.199 1.00 98.62 104 ALA A C 1
ATOM 812 O O . ALA A 1 104 ? 12.044 1.713 4.430 1.00 98.62 104 ALA A O 1
ATOM 813 N N . LEU A 1 105 ? 10.874 2.095 2.541 1.00 98.56 105 LEU A N 1
ATOM 814 C CA . LEU A 1 105 ? 9.627 2.456 3.217 1.00 98.56 105 LEU A CA 1
ATOM 815 C C . LEU A 1 105 ? 9.065 1.287 4.040 1.00 98.56 105 LEU A C 1
ATOM 817 O O . LEU A 1 105 ? 8.729 1.451 5.209 1.00 98.56 105 LEU A O 1
ATOM 821 N N . LEU A 1 106 ? 8.985 0.086 3.465 1.00 98.44 106 LEU A N 1
ATOM 822 C CA . LEU A 1 106 ? 8.465 -1.082 4.183 1.00 98.44 106 LEU A CA 1
ATOM 823 C C . LEU A 1 106 ? 9.346 -1.478 5.374 1.00 98.44 106 LEU A C 1
ATOM 825 O O . LEU A 1 106 ? 8.840 -1.960 6.386 1.00 98.44 106 LEU A O 1
ATOM 829 N N . ARG A 1 107 ? 10.660 -1.258 5.281 1.00 98.44 107 ARG A N 1
ATOM 830 C CA . ARG A 1 107 ? 11.594 -1.468 6.391 1.00 98.44 107 ARG A CA 1
ATOM 831 C C . ARG A 1 107 ? 11.318 -0.511 7.545 1.00 98.44 107 ARG A C 1
ATOM 833 O O . ARG A 1 107 ? 11.239 -0.976 8.681 1.00 98.44 107 ARG A O 1
ATOM 840 N N . GLU A 1 108 ? 11.134 0.776 7.252 1.00 98.31 108 GLU A N 1
ATOM 841 C CA . GLU A 1 108 ? 10.744 1.798 8.235 1.00 98.31 108 GLU A CA 1
ATOM 842 C C . GLU A 1 108 ? 9.431 1.422 8.937 1.00 98.31 108 GLU A C 1
ATOM 844 O O . GLU A 1 108 ? 9.321 1.514 10.157 1.00 98.31 108 GLU A O 1
ATOM 849 N N . LEU A 1 109 ? 8.461 0.909 8.178 1.00 98.38 109 LEU A N 1
ATOM 850 C CA . LEU A 1 109 ? 7.131 0.570 8.685 1.00 98.38 109 LEU A CA 1
ATOM 851 C C . LEU A 1 109 ? 7.016 -0.838 9.289 1.00 98.38 109 LEU A C 1
ATOM 853 O O . LEU A 1 109 ? 5.932 -1.239 9.718 1.00 98.38 109 LEU A O 1
ATOM 857 N N . SER A 1 110 ? 8.109 -1.604 9.330 1.00 96.69 110 SER A N 1
ATOM 858 C CA . SER A 1 110 ? 8.044 -3.045 9.598 1.00 96.69 110 SER A CA 1
ATOM 859 C C . SER A 1 110 ? 7.502 -3.421 10.976 1.00 96.69 110 SER A C 1
ATOM 861 O O . SER A 1 110 ? 6.845 -4.449 11.099 1.00 96.69 110 SER A O 1
ATOM 863 N N . GLY A 1 111 ? 7.715 -2.579 11.990 1.00 97.38 111 GLY A N 1
ATOM 864 C CA . GLY A 1 111 ? 7.160 -2.784 13.333 1.00 97.38 111 GLY A CA 1
ATOM 865 C C . GLY A 1 111 ? 5.677 -2.428 13.473 1.00 97.38 111 GLY A C 1
ATOM 866 O O . GLY A 1 111 ? 5.076 -2.765 14.483 1.00 97.38 111 GLY A O 1
ATOM 867 N N . MET A 1 112 ? 5.089 -1.753 12.480 1.00 98.50 112 MET A N 1
ATOM 868 C CA . MET A 1 112 ? 3.716 -1.237 12.535 1.00 98.50 112 MET A CA 1
ATOM 869 C C . MET A 1 112 ? 2.757 -1.952 11.583 1.00 98.50 112 MET A C 1
ATOM 871 O O . MET A 1 112 ? 1.545 -1.912 11.780 1.00 98.50 112 MET A O 1
ATOM 875 N N . ILE A 1 113 ? 3.283 -2.586 10.533 1.00 98.44 113 ILE A N 1
ATOM 876 C CA . ILE A 1 113 ? 2.490 -3.325 9.551 1.00 98.44 113 ILE A CA 1
ATOM 877 C C . ILE A 1 113 ? 2.338 -4.772 10.010 1.00 98.44 113 ILE A C 1
ATOM 879 O O . ILE A 1 113 ? 3.317 -5.499 10.153 1.00 98.44 113 ILE A O 1
ATOM 883 N N . SER A 1 114 ? 1.094 -5.216 10.157 1.00 97.25 114 SER A N 1
ATOM 884 C CA . SER A 1 114 ? 0.763 -6.585 10.544 1.00 97.25 114 SER A CA 1
ATOM 885 C C . SER A 1 114 ? 0.901 -7.561 9.376 1.00 97.25 114 SER A C 1
ATOM 887 O O . SER A 1 114 ? 1.354 -8.684 9.570 1.00 97.25 114 SER A O 1
ATOM 889 N N . ARG A 1 115 ? 0.487 -7.166 8.162 1.00 96.06 115 ARG A N 1
ATOM 890 C CA . ARG A 1 115 ? 0.519 -8.021 6.958 1.00 96.06 115 ARG A CA 1
ATOM 891 C C . ARG A 1 115 ? 0.685 -7.197 5.685 1.00 96.06 115 ARG A C 1
ATOM 893 O O . ARG A 1 115 ? 0.249 -6.048 5.616 1.00 96.06 115 ARG A O 1
ATOM 900 N N . ILE A 1 116 ? 1.220 -7.820 4.640 1.00 98.06 116 ILE A N 1
ATOM 901 C CA . ILE A 1 116 ? 1.349 -7.218 3.308 1.00 98.06 116 ILE A CA 1
ATOM 902 C C . ILE A 1 116 ? 0.659 -8.102 2.270 1.00 98.06 116 ILE A C 1
ATOM 904 O O . ILE A 1 116 ? 0.633 -9.325 2.386 1.00 98.06 116 ILE A O 1
ATOM 908 N N . THR A 1 117 ? 0.074 -7.490 1.245 1.00 97.69 117 THR A N 1
ATOM 909 C CA . THR A 1 117 ? -0.243 -8.184 -0.007 1.00 97.69 117 THR A CA 1
ATOM 910 C C . THR A 1 117 ? 0.488 -7.492 -1.147 1.00 97.69 117 THR A C 1
ATOM 912 O O . THR A 1 117 ? 0.307 -6.294 -1.364 1.00 97.69 117 THR A O 1
ATOM 915 N N . LEU A 1 118 ? 1.325 -8.263 -1.841 1.00 97.50 118 LEU A N 1
ATOM 916 C CA . LEU A 1 118 ? 2.080 -7.833 -3.010 1.00 97.50 118 LEU A CA 1
ATOM 917 C C . LEU A 1 118 ? 1.329 -8.245 -4.279 1.00 97.50 118 LEU A C 1
ATOM 919 O O . LEU A 1 118 ? 1.221 -9.430 -4.592 1.00 97.50 118 LEU A O 1
ATOM 923 N N . PHE A 1 119 ? 0.830 -7.262 -5.015 1.00 95.12 119 PHE A N 1
ATOM 924 C CA . PHE A 1 119 ? 0.199 -7.446 -6.313 1.00 95.12 119 PHE A CA 1
ATOM 925 C C . PHE A 1 119 ? 1.209 -7.211 -7.434 1.00 95.12 119 PHE A C 1
ATOM 927 O O . PHE A 1 119 ? 2.074 -6.34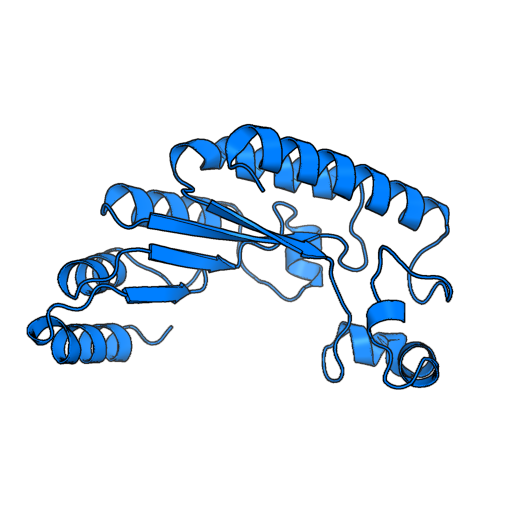0 -7.347 1.00 95.12 119 PHE A O 1
ATOM 934 N N . ARG A 1 120 ? 1.063 -7.964 -8.523 1.00 92.19 120 ARG A N 1
ATOM 935 C CA . ARG A 1 120 ? 1.700 -7.654 -9.807 1.00 92.19 120 ARG A CA 1
ATOM 936 C C . ARG A 1 120 ? 0.737 -6.767 -10.590 1.00 92.19 120 ARG A C 1
ATOM 938 O O . ARG A 1 120 ? -0.457 -7.059 -10.634 1.00 92.19 120 ARG A O 1
ATOM 945 N N . PHE A 1 121 ? 1.232 -5.699 -11.197 1.00 92.25 121 PHE A N 1
ATOM 946 C CA . PHE A 1 121 ? 0.391 -4.787 -11.965 1.00 92.25 121 PHE A CA 1
ATOM 947 C C . PHE A 1 121 ? -0.215 -5.463 -13.207 1.00 92.25 121 PHE A C 1
ATOM 949 O O . PHE A 1 121 ? 0.455 -6.243 -13.895 1.00 92.25 121 PHE A O 1
ATOM 956 N N . VAL A 1 122 ? -1.475 -5.121 -13.494 1.00 88.44 122 VAL A N 1
ATOM 957 C CA . VAL A 1 122 ? -2.214 -5.476 -14.714 1.00 88.44 122 VAL A CA 1
ATOM 958 C C . VAL A 1 122 ? -2.878 -4.204 -15.246 1.00 88.44 122 VAL A C 1
ATOM 960 O O . VAL A 1 122 ? -3.606 -3.556 -14.486 1.00 88.44 122 VAL A O 1
ATOM 963 N N . PRO A 1 123 ? -2.681 -3.829 -16.521 1.00 87.62 123 PRO A N 1
ATOM 964 C CA . PRO A 1 123 ? -3.418 -2.729 -17.124 1.00 87.62 123 PRO A CA 1
ATOM 965 C C . PRO A 1 123 ? -4.868 -3.165 -17.380 1.00 87.62 123 PRO A C 1
ATOM 967 O O . PRO A 1 123 ? -5.150 -3.949 -18.281 1.00 87.62 123 PRO A O 1
ATOM 970 N N . LEU A 1 124 ? -5.804 -2.669 -16.571 1.00 86.81 124 LEU A N 1
ATOM 971 C CA . LEU A 1 124 ? -7.221 -3.024 -16.695 1.00 86.81 124 LEU A CA 1
ATOM 972 C C . LEU A 1 124 ? -7.951 -2.111 -17.696 1.00 86.81 124 LEU A C 1
ATOM 974 O O . LEU A 1 124 ? -7.669 -0.907 -17.705 1.00 86.81 124 LEU A O 1
ATOM 978 N N . PRO A 1 125 ? -8.918 -2.630 -18.482 1.00 86.00 125 PRO A N 1
ATOM 979 C CA . PRO A 1 125 ? -9.745 -1.819 -19.377 1.00 86.00 125 PRO A CA 1
ATOM 980 C C . PRO A 1 125 ? -10.377 -0.611 -18.674 1.00 86.00 125 PRO A C 1
ATOM 982 O O . PRO A 1 125 ? -10.880 -0.729 -17.557 1.00 86.00 125 PRO A O 1
ATOM 985 N N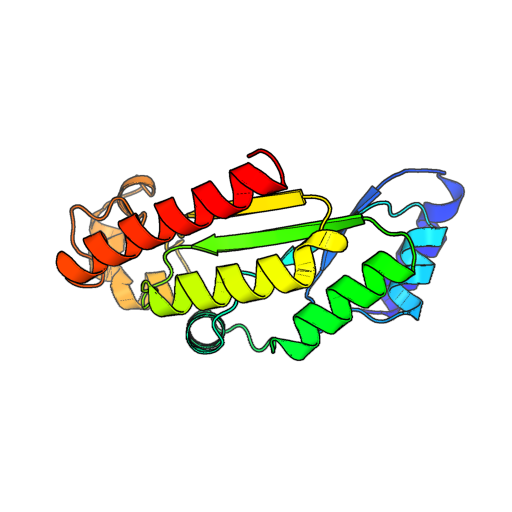 . GLY A 1 126 ? -10.334 0.560 -19.316 1.00 86.31 126 GLY A N 1
ATOM 986 C CA . GLY A 1 126 ? -10.808 1.825 -18.745 1.00 86.31 126 GLY A CA 1
ATOM 987 C C . GLY A 1 126 ? -9.834 2.510 -17.777 1.00 86.31 126 GLY A C 1
ATOM 988 O O . GLY A 1 126 ? -10.107 3.624 -17.330 1.00 86.31 126 GLY A O 1
ATOM 989 N N . SER A 1 127 ? -8.691 1.892 -17.449 1.00 89.38 127 SER A N 1
ATOM 990 C CA . SER A 1 127 ? -7.616 2.580 -16.722 1.00 89.38 127 SER A CA 1
ATOM 991 C C . SER A 1 127 ? -6.813 3.496 -17.658 1.00 89.38 127 SER A C 1
ATOM 993 O O . SER A 1 127 ? -6.640 3.165 -18.832 1.00 89.38 127 SER A O 1
ATOM 995 N N . PRO A 1 128 ? -6.234 4.606 -17.158 1.00 89.38 128 PRO A N 1
ATOM 996 C CA . PRO A 1 128 ? -5.402 5.487 -17.980 1.00 89.38 128 PRO A CA 1
ATOM 997 C C . PRO A 1 128 ? -4.247 4.763 -18.686 1.00 89.38 128 PRO A C 1
ATOM 999 O O . PRO A 1 128 ? -3.962 5.040 -19.845 1.00 89.38 128 PRO A O 1
ATOM 1002 N N . VAL A 1 129 ? -3.609 3.793 -18.018 1.00 88.38 129 VAL A N 1
ATOM 1003 C CA . VAL A 1 129 ? -2.528 2.988 -18.616 1.00 88.38 129 VAL A CA 1
ATOM 1004 C C . VAL A 1 129 ? -3.036 2.162 -19.787 1.00 88.38 129 VAL A C 1
ATOM 1006 O O . VAL A 1 129 ? -2.356 2.080 -20.812 1.00 88.38 129 VAL A O 1
ATOM 1009 N N . PHE A 1 130 ? -4.217 1.558 -19.627 1.00 87.25 130 PHE A N 1
ATOM 1010 C CA . PHE A 1 130 ? -4.823 0.760 -20.677 1.00 87.25 130 PHE A CA 1
ATOM 1011 C C . PHE A 1 130 ? -5.160 1.620 -21.885 1.00 87.25 130 PHE A C 1
ATOM 1013 O O . PHE A 1 130 ? -4.818 1.235 -22.992 1.00 87.25 130 PHE A O 1
ATOM 1020 N N . GLU A 1 131 ? -5.757 2.798 -21.693 1.00 86.94 131 GLU A N 1
ATOM 1021 C CA . GLU A 1 131 ? -6.109 3.670 -22.819 1.00 86.94 131 GLU A CA 1
ATOM 1022 C C . GLU A 1 131 ? -4.872 4.192 -23.564 1.00 86.94 131 GLU A C 1
ATOM 1024 O O . GLU A 1 131 ? -4.860 4.189 -24.794 1.00 86.94 131 GLU A O 1
ATOM 1029 N N . THR A 1 132 ? -3.790 4.531 -22.853 1.00 84.50 132 THR A N 1
ATOM 1030 C CA . THR A 1 132 ? -2.522 4.957 -23.477 1.00 84.50 132 THR A CA 1
ATOM 1031 C C . THR A 1 132 ? -1.912 3.878 -24.382 1.00 84.50 132 THR A C 1
ATOM 1033 O O . THR A 1 132 ? -1.331 4.204 -25.414 1.00 84.50 132 THR A O 1
ATOM 1036 N N . HIS A 1 133 ? -2.075 2.596 -24.042 1.00 79.44 133 HIS A N 1
ATOM 1037 C CA . HIS A 1 133 ? -1.534 1.462 -24.812 1.00 79.44 133 HIS A CA 1
ATOM 1038 C C . HIS A 1 133 ? -2.644 0.647 -25.504 1.00 79.44 133 HIS A C 1
ATOM 1040 O O . HIS A 1 133 ? -2.443 -0.506 -25.899 1.00 79.44 133 HIS A O 1
ATOM 1046 N N . GLY A 1 134 ? -3.835 1.239 -25.648 1.00 73.75 134 GLY A N 1
ATOM 1047 C CA . GLY A 1 134 ? -5.088 0.515 -25.855 1.00 73.75 134 GLY A CA 1
ATOM 1048 C C . GLY A 1 134 ? -5.142 -0.290 -27.141 1.00 73.75 134 GLY A C 1
ATOM 1049 O O . GLY A 1 134 ? -5.701 -1.378 -27.137 1.00 73.75 134 GLY A O 1
ATOM 1050 N N . ASN A 1 135 ? -4.522 0.175 -28.225 1.00 77.69 135 ASN A N 1
ATOM 1051 C CA . ASN A 1 135 ? -4.511 -0.573 -29.487 1.00 77.69 135 ASN A CA 1
ATOM 1052 C C . ASN A 1 135 ? -3.785 -1.917 -29.354 1.00 77.69 135 ASN A C 1
ATOM 1054 O O . ASN A 1 135 ? -4.256 -2.928 -29.869 1.00 77.69 135 ASN A O 1
ATOM 1058 N N . LEU A 1 136 ? -2.662 -1.930 -28.635 1.00 76.56 136 LEU A N 1
ATOM 1059 C CA . LEU A 1 136 ? -1.859 -3.130 -28.437 1.00 76.56 136 LEU A CA 1
ATOM 1060 C C . LEU A 1 136 ? -2.441 -4.018 -27.336 1.00 76.56 136 LEU A C 1
ATOM 1062 O O . LEU A 1 136 ? -2.448 -5.231 -27.474 1.00 76.56 136 LEU A O 1
ATOM 1066 N N . LEU A 1 137 ? -2.988 -3.435 -26.268 1.00 79.50 137 LEU A N 1
ATOM 1067 C CA . LEU A 1 137 ? -3.642 -4.214 -25.215 1.00 79.50 137 LEU A CA 1
ATOM 1068 C C . LEU A 1 137 ? -4.960 -4.843 -25.693 1.00 79.50 137 LEU A C 1
ATOM 1070 O O . LEU A 1 137 ? -5.237 -5.994 -25.372 1.00 79.50 137 LEU A O 1
ATOM 1074 N N . ARG A 1 138 ? -5.751 -4.139 -26.516 1.00 79.62 138 ARG A N 1
ATOM 1075 C CA . ARG A 1 138 ? -6.996 -4.675 -27.101 1.00 79.62 138 ARG A CA 1
ATOM 1076 C C . ARG A 1 138 ? -6.731 -5.808 -28.094 1.00 79.62 138 ARG A C 1
ATOM 1078 O O . ARG A 1 138 ? -7.568 -6.699 -28.210 1.00 79.62 138 ARG A O 1
ATOM 1085 N N . SER A 1 139 ? -5.585 -5.818 -28.783 1.00 76.62 139 SER A N 1
ATOM 1086 C CA . SER A 1 139 ? -5.241 -6.911 -29.708 1.00 76.62 139 SER A CA 1
ATOM 1087 C C . SER A 1 139 ? -4.916 -8.231 -28.995 1.00 76.62 139 SER A C 1
ATOM 1089 O O . SER A 1 139 ? -4.916 -9.280 -29.637 1.00 76.62 139 SER A O 1
ATOM 1091 N N . MET A 1 140 ? -4.710 -8.208 -27.672 1.00 74.50 140 MET A N 1
ATOM 1092 C CA . MET A 1 140 ? -4.448 -9.399 -26.849 1.00 74.50 140 MET A CA 1
ATOM 1093 C C . MET A 1 140 ? -5.725 -10.158 -26.441 1.00 74.50 140 MET A C 1
ATOM 1095 O O . MET A 1 140 ? -5.630 -11.239 -25.852 1.00 74.50 140 MET A O 1
ATOM 1099 N N . GLY A 1 141 ? -6.909 -9.633 -26.779 1.00 72.50 141 GLY A N 1
ATOM 1100 C CA . GLY A 1 141 ? -8.202 -10.226 -26.427 1.00 72.50 141 GLY A CA 1
ATOM 1101 C C . GLY A 1 141 ? -8.473 -10.224 -24.918 1.00 72.50 141 GLY A C 1
ATOM 1102 O O . GLY A 1 141 ? -7.917 -9.421 -24.173 1.00 72.50 141 GLY A O 1
ATOM 1103 N N . ASP A 1 142 ? -9.317 -11.148 -24.455 1.00 73.00 142 ASP A N 1
ATOM 1104 C CA . ASP A 1 142 ? -9.781 -11.192 -23.056 1.00 73.00 142 ASP A CA 1
ATOM 1105 C C . ASP A 1 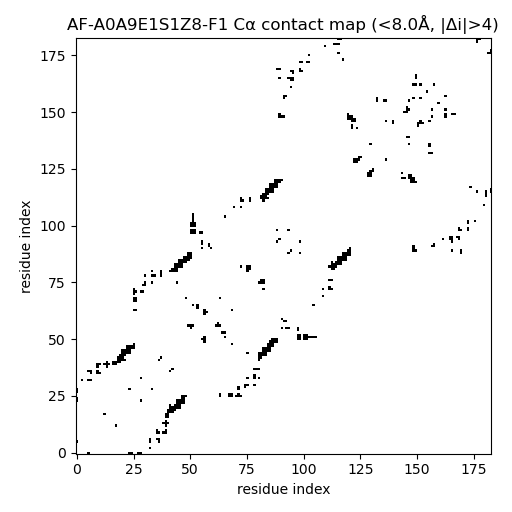142 ? -8.808 -11.897 -22.088 1.00 73.00 142 ASP A C 1
ATOM 1107 O O . ASP A 1 142 ? -9.084 -12.035 -20.892 1.00 73.00 142 ASP A O 1
ATOM 1111 N N . ASP A 1 143 ? -7.647 -12.347 -22.573 1.00 74.19 143 ASP A N 1
ATOM 1112 C CA . ASP A 1 143 ? -6.635 -13.019 -21.755 1.00 74.19 143 ASP A CA 1
ATOM 1113 C C . ASP A 1 143 ? -5.694 -12.007 -21.087 1.00 74.19 143 ASP A C 1
ATOM 1115 O O . ASP A 1 143 ? -4.528 -11.836 -21.449 1.00 74.19 143 ASP A O 1
ATOM 1119 N N . TRP A 1 144 ? -6.216 -11.333 -20.063 1.00 70.44 144 TRP A N 1
ATOM 1120 C CA . TRP A 1 144 ? -5.509 -10.299 -19.303 1.00 70.44 144 TRP A CA 1
ATOM 1121 C C . TRP A 1 144 ? -4.232 -10.803 -18.616 1.00 70.44 144 TRP A C 1
ATOM 1123 O O . TRP A 1 144 ? -3.364 -9.993 -18.280 1.00 70.44 144 TRP A O 1
ATOM 1133 N N . LYS A 1 145 ? -4.043 -12.121 -18.459 1.00 68.50 145 LYS A N 1
ATOM 1134 C CA . LYS A 1 145 ? -2.780 -12.680 -17.947 1.00 68.50 145 LYS A CA 1
ATOM 1135 C C . LYS A 1 145 ? -1.598 -12.348 -18.860 1.00 68.50 145 LYS A C 1
ATOM 1137 O O . LYS A 1 145 ? -0.491 -12.181 -18.356 1.00 68.50 145 LYS A O 1
ATOM 1142 N N . LYS A 1 146 ? -1.838 -12.180 -20.167 1.00 67.38 146 LYS A N 1
ATOM 1143 C CA . LYS A 1 146 ? -0.831 -11.774 -21.168 1.00 67.38 146 LYS A CA 1
ATOM 1144 C C . LYS A 1 146 ? -0.458 -10.293 -21.103 1.00 67.38 146 LYS A C 1
ATOM 1146 O O . LYS A 1 146 ? 0.495 -9.872 -21.748 1.00 67.38 146 LYS A O 1
ATOM 1151 N N . SER A 1 147 ? -1.209 -9.509 -20.332 1.00 68.75 147 SER A N 1
ATOM 1152 C CA . SER A 1 147 ? -0.963 -8.077 -20.152 1.00 68.75 147 SER A CA 1
ATOM 1153 C C . SER A 1 147 ? -0.193 -7.751 -18.869 1.00 68.75 147 SER A C 1
ATOM 1155 O O . SER A 1 147 ? 0.148 -6.593 -18.639 1.00 68.75 147 SER A O 1
ATOM 1157 N N . HIS A 1 148 ? 0.125 -8.747 -18.030 1.00 74.00 148 HIS A N 1
ATOM 1158 C CA . HIS A 1 148 ? 0.963 -8.528 -16.850 1.00 74.00 148 HIS A CA 1
ATOM 1159 C C . HIS A 1 148 ? 2.333 -7.993 -17.265 1.00 74.00 148 HIS A C 1
ATOM 1161 O O . HIS A 1 148 ? 2.991 -8.578 -18.118 1.00 74.00 148 HIS A O 1
ATOM 1167 N N . ILE A 1 149 ? 2.826 -6.943 -16.603 1.00 74.44 149 ILE A N 1
ATOM 1168 C CA . ILE A 1 149 ? 4.135 -6.379 -16.973 1.00 74.44 149 ILE A CA 1
ATOM 1169 C C . ILE A 1 149 ? 5.269 -7.401 -16.819 1.00 74.44 149 ILE A C 1
ATOM 1171 O O . ILE A 1 149 ? 6.227 -7.407 -17.573 1.00 74.44 149 ILE A O 1
ATOM 1175 N N . HIS A 1 150 ? 5.132 -8.313 -15.857 1.00 70.69 150 HIS A N 1
ATOM 1176 C CA . HIS A 1 150 ? 6.112 -9.359 -15.594 1.00 70.69 150 HIS A CA 1
ATOM 1177 C C . HIS A 1 150 ? 5.970 -10.579 -16.522 1.00 70.69 150 HIS A C 1
ATOM 1179 O O . HIS A 1 150 ? 6.668 -11.576 -16.359 1.00 70.69 150 HIS A O 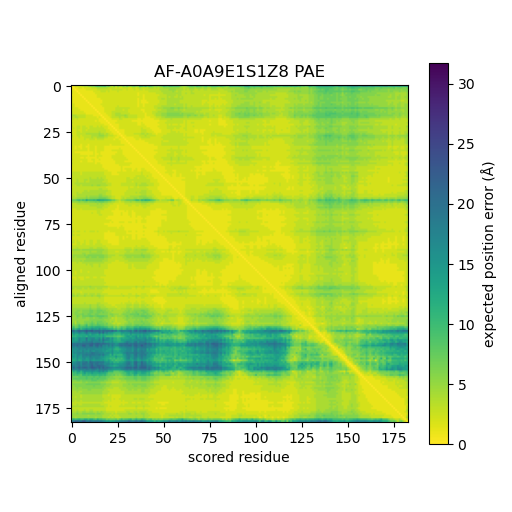1
ATOM 1185 N N . HIS A 1 151 ? 4.999 -10.546 -17.429 1.00 68.12 151 HIS A N 1
ATOM 1186 C CA . HIS A 1 151 ? 4.794 -11.525 -18.482 1.00 68.12 151 HIS A CA 1
ATOM 1187 C C . HIS A 1 151 ? 4.306 -10.747 -19.703 1.00 68.12 151 HIS A C 1
ATOM 1189 O O . HIS A 1 151 ? 3.127 -10.798 -20.048 1.00 68.12 151 HIS A O 1
ATOM 1195 N N . ASN A 1 152 ? 5.211 -9.955 -20.290 1.00 67.62 152 ASN A N 1
ATOM 1196 C CA . ASN A 1 152 ? 4.922 -9.064 -21.408 1.00 67.62 152 ASN A CA 1
ATOM 1197 C C . ASN A 1 152 ? 5.516 -9.588 -22.731 1.00 67.62 152 ASN A C 1
ATOM 1199 O O . ASN A 1 152 ? 6.434 -8.976 -23.277 1.00 67.62 152 ASN A O 1
ATOM 1203 N N . PRO A 1 153 ? 5.002 -10.703 -23.283 1.00 66.25 153 PRO A N 1
ATOM 1204 C CA . PRO A 1 153 ? 5.508 -11.279 -24.532 1.00 66.25 153 PRO A CA 1
ATOM 1205 C C . PRO A 1 153 ? 5.273 -10.376 -25.753 1.00 66.25 153 PRO A C 1
ATOM 1207 O O . PRO A 1 153 ? 5.748 -10.666 -26.845 1.00 66.25 153 PRO A O 1
ATOM 1210 N N . HIS A 1 154 ? 4.503 -9.301 -25.585 1.00 68.50 154 HIS A N 1
ATOM 1211 C CA . HIS A 1 154 ? 4.115 -8.382 -26.646 1.00 68.50 154 HIS A CA 1
ATOM 1212 C C . HIS A 1 154 ? 4.783 -7.009 -26.515 1.00 68.50 154 HIS A C 1
ATOM 1214 O O . HIS A 1 154 ? 4.459 -6.116 -27.294 1.00 68.50 154 HIS A O 1
ATOM 1220 N N . HIS A 1 155 ? 5.677 -6.835 -25.531 1.00 71.81 155 HIS A N 1
ATOM 1221 C CA . HIS A 1 155 ? 6.411 -5.597 -25.251 1.00 71.81 155 HIS A CA 1
ATOM 1222 C C . HIS A 1 155 ? 5.530 -4.342 -25.293 1.00 71.81 155 HIS A C 1
ATOM 1224 O O . HIS A 1 155 ? 5.905 -3.311 -25.845 1.00 71.81 155 HIS A O 1
ATOM 1230 N N . TRP A 1 156 ? 4.329 -4.414 -24.702 1.00 78.44 156 TRP A N 1
ATOM 1231 C CA . TRP A 1 156 ? 3.394 -3.282 -24.726 1.00 78.44 156 TRP A CA 1
ATOM 1232 C C . TRP A 1 156 ? 3.856 -2.061 -23.930 1.00 78.44 156 TRP A C 1
ATOM 1234 O O . TRP A 1 156 ? 3.259 -0.995 -24.035 1.00 78.44 156 TRP A O 1
ATOM 1244 N N . TRP A 1 157 ? 4.932 -2.214 -23.167 1.00 84.69 157 TRP A N 1
ATOM 1245 C CA . TRP A 1 157 ? 5.643 -1.169 -22.453 1.00 84.69 157 TRP A CA 1
ATOM 1246 C C . TRP A 1 157 ? 7.139 -1.520 -22.473 1.00 84.69 157 TRP A C 1
ATOM 1248 O O . TRP A 1 157 ? 7.454 -2.688 -22.634 1.00 84.69 157 TRP A O 1
ATOM 1258 N N . GLY A 1 158 ? 8.043 -0.555 -22.296 1.00 85.75 158 GLY A N 1
ATOM 1259 C CA . GLY A 1 158 ? 9.466 -0.810 -22.020 1.00 85.75 158 GLY A CA 1
ATOM 1260 C C . GLY A 1 158 ? 10.254 -1.640 -23.051 1.00 85.75 158 GLY A C 1
ATOM 1261 O O . GLY A 1 158 ? 9.767 -2.057 -24.101 1.00 85.75 158 GLY A O 1
ATOM 1262 N N . THR A 1 159 ? 11.523 -1.860 -22.731 1.00 88.94 159 THR A N 1
ATOM 1263 C CA . THR A 1 159 ? 12.477 -2.719 -23.443 1.00 88.94 159 THR A CA 1
ATOM 1264 C C . THR A 1 159 ? 12.683 -4.038 -22.694 1.00 88.94 159 THR A C 1
ATOM 1266 O O . THR A 1 159 ? 12.301 -4.171 -21.534 1.00 88.94 159 THR A O 1
ATOM 1269 N N . GLU A 1 160 ? 13.336 -5.026 -23.315 1.00 86.38 160 GLU A N 1
ATOM 1270 C CA . GLU A 1 160 ? 13.741 -6.267 -22.627 1.00 86.38 160 GLU A CA 1
ATOM 1271 C C . GLU A 1 160 ? 14.586 -6.013 -21.369 1.00 86.38 160 GLU A C 1
ATOM 1273 O O . GLU A 1 160 ? 14.428 -6.715 -20.370 1.00 86.38 160 GLU A O 1
ATOM 1278 N N . ALA A 1 161 ? 15.440 -4.987 -21.396 1.00 89.19 161 ALA A N 1
ATOM 1279 C CA . ALA A 1 161 ? 16.238 -4.595 -20.241 1.00 89.19 161 ALA A CA 1
ATOM 1280 C C . ALA A 1 161 ? 15.353 -4.087 -19.092 1.00 89.19 161 ALA A C 1
ATOM 1282 O O . ALA A 1 161 ? 15.539 -4.516 -17.953 1.00 89.19 161 ALA A O 1
ATOM 1283 N N . ASP A 1 162 ? 14.345 -3.261 -19.396 1.00 89.88 162 ASP A N 1
ATOM 1284 C CA . ASP A 1 162 ? 13.376 -2.788 -18.397 1.00 89.88 162 ASP A CA 1
ATOM 1285 C C . ASP A 1 162 ? 12.608 -3.968 -17.775 1.00 89.88 162 ASP A C 1
ATOM 1287 O O . ASP A 1 162 ? 12.383 -4.009 -16.565 1.00 89.88 162 ASP A O 1
ATOM 1291 N N . PHE A 1 163 ? 12.247 -4.980 -18.575 1.00 87.06 163 PHE A N 1
ATOM 1292 C CA . PHE A 1 163 ? 11.594 -6.192 -18.067 1.00 87.06 163 PHE A CA 1
ATOM 1293 C C . PHE A 1 163 ? 12.475 -7.004 -17.132 1.00 87.06 163 PHE A C 1
ATOM 1295 O O . PHE A 1 163 ? 12.000 -7.451 -16.084 1.00 87.06 163 PHE A O 1
ATOM 1302 N N . ALA A 1 164 ? 13.738 -7.205 -17.505 1.00 89.00 164 ALA A N 1
ATOM 1303 C CA . ALA A 1 164 ? 14.697 -7.910 -16.668 1.00 89.00 164 ALA A CA 1
ATOM 1304 C C . ALA A 1 164 ? 14.888 -7.184 -15.328 1.00 89.00 164 ALA A C 1
ATOM 1306 O O . ALA A 1 164 ? 14.887 -7.823 -14.274 1.00 89.00 164 ALA A O 1
ATOM 1307 N N . GLU A 1 165 ? 14.969 -5.852 -15.356 1.00 92.56 165 GLU A N 1
ATOM 1308 C CA . GLU A 1 165 ? 15.104 -5.032 -14.154 1.00 92.56 165 GLU A CA 1
ATOM 1309 C C . GLU A 1 165 ? 13.860 -5.111 -13.254 1.00 92.56 165 GLU A C 1
ATOM 1311 O O . GLU A 1 165 ? 13.976 -5.365 -12.054 1.00 92.56 165 GLU A O 1
ATOM 1316 N N . VAL A 1 166 ? 12.660 -4.978 -13.825 1.00 92.19 166 VAL A N 1
ATOM 1317 C CA . VAL A 1 166 ? 11.384 -5.117 -13.101 1.00 92.19 166 VAL A CA 1
ATOM 1318 C C . VAL A 1 166 ? 11.227 -6.520 -12.506 1.00 92.19 166 VAL A C 1
ATOM 1320 O O . VAL A 1 166 ? 10.714 -6.678 -11.396 1.00 92.19 166 VAL A O 1
ATOM 1323 N N . GLN A 1 167 ? 11.657 -7.564 -13.211 1.00 91.50 167 GLN A N 1
ATOM 1324 C CA . GLN A 1 167 ? 11.595 -8.926 -12.689 1.00 91.50 167 GLN A CA 1
ATOM 1325 C C . GLN A 1 167 ? 12.573 -9.130 -11.522 1.00 91.50 167 GLN A C 1
ATOM 1327 O O . GLN A 1 167 ? 12.163 -9.664 -10.490 1.00 91.50 167 GLN A O 1
ATOM 1332 N N . ALA A 1 168 ? 13.810 -8.638 -11.638 1.00 94.44 168 ALA A N 1
ATOM 1333 C CA . ALA A 1 168 ? 14.786 -8.670 -10.549 1.00 94.44 168 ALA A CA 1
ATOM 1334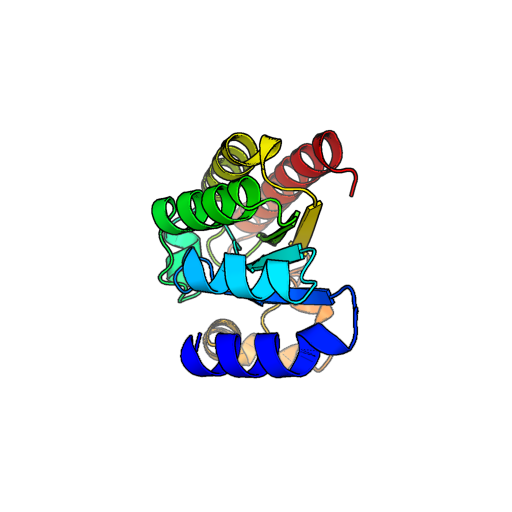 C C . ALA A 1 168 ? 14.297 -7.884 -9.318 1.00 94.44 168 ALA A C 1
ATOM 1336 O O . ALA A 1 168 ? 14.370 -8.380 -8.193 1.00 94.44 168 ALA A O 1
ATOM 1337 N N . GLY A 1 169 ? 13.718 -6.696 -9.528 1.00 96.75 169 GLY A N 1
ATOM 1338 C CA . GLY A 1 169 ? 13.123 -5.894 -8.457 1.00 96.75 169 GLY A CA 1
ATOM 1339 C C . GLY A 1 169 ? 11.972 -6.614 -7.748 1.00 96.75 169 GLY A C 1
ATOM 1340 O O . GLY A 1 169 ? 11.910 -6.646 -6.518 1.00 96.75 169 GLY A O 1
ATOM 1341 N N . TYR A 1 170 ? 11.100 -7.291 -8.500 1.00 96.25 170 TYR A N 1
ATOM 1342 C CA . TYR A 1 170 ? 10.017 -8.079 -7.908 1.00 96.25 170 TYR A CA 1
ATOM 1343 C C . TYR A 1 170 ? 10.532 -9.214 -7.028 1.00 96.25 170 TYR A C 1
ATOM 1345 O O . TY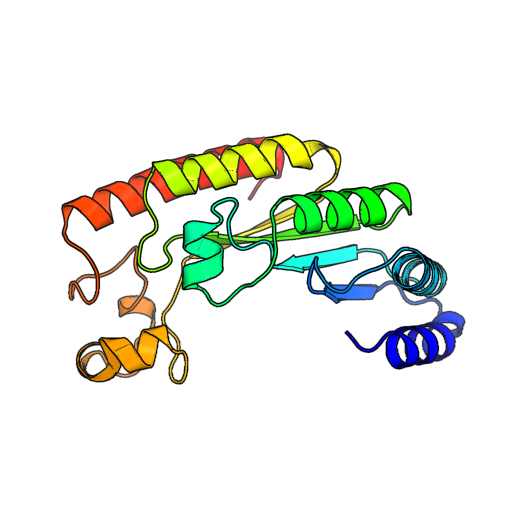R A 1 170 ? 9.976 -9.457 -5.957 1.00 96.25 170 TYR A O 1
ATOM 1353 N N . GLU A 1 171 ? 11.574 -9.915 -7.469 1.00 96.69 171 GLU A N 1
ATOM 1354 C CA . GLU A 1 171 ? 12.199 -10.990 -6.698 1.00 96.69 171 GLU A CA 1
ATOM 1355 C C . GLU A 1 171 ? 12.836 -10.455 -5.410 1.00 96.69 171 GLU A C 1
ATOM 1357 O O . GLU A 1 171 ? 12.596 -11.024 -4.342 1.00 96.69 171 GLU A O 1
ATOM 1362 N N . GLU A 1 172 ? 13.548 -9.323 -5.483 1.00 97.94 172 GLU A N 1
ATOM 1363 C CA . GLU A 1 172 ? 14.135 -8.646 -4.318 1.00 97.94 172 GLU A CA 1
ATOM 1364 C C . GLU A 1 172 ? 13.053 -8.226 -3.307 1.00 97.94 172 GLU A C 1
ATOM 1366 O O . GLU A 1 172 ? 13.128 -8.555 -2.118 1.00 97.94 172 GLU A O 1
ATOM 1371 N N . LEU A 1 173 ? 11.998 -7.554 -3.779 1.00 98.19 173 LEU A N 1
ATOM 1372 C CA . LEU A 1 173 ? 10.888 -7.104 -2.940 1.00 98.19 173 LEU A CA 1
ATOM 1373 C C . LEU A 1 173 ? 10.112 -8.281 -2.338 1.00 98.19 173 LEU A C 1
ATOM 1375 O O . LEU A 1 173 ? 9.774 -8.258 -1.153 1.00 98.19 173 LEU A O 1
ATOM 1379 N N . ARG A 1 174 ? 9.835 -9.322 -3.131 1.00 97.69 174 ARG A N 1
ATOM 1380 C CA . ARG A 1 174 ? 9.135 -10.523 -2.663 1.00 97.69 174 ARG A CA 1
ATOM 1381 C C . ARG A 1 174 ? 9.933 -11.227 -1.572 1.00 97.69 174 ARG A C 1
ATOM 1383 O O . ARG A 1 174 ? 9.347 -11.561 -0.547 1.00 97.69 174 ARG A O 1
ATOM 1390 N N . ALA A 1 175 ? 11.240 -11.411 -1.763 1.00 98.00 175 ALA A N 1
ATOM 1391 C CA . ALA A 1 175 ? 12.110 -12.021 -0.760 1.00 98.00 175 ALA A CA 1
ATOM 1392 C C . ALA A 1 175 ? 12.140 -11.202 0.541 1.00 98.00 175 ALA A C 1
ATOM 1394 O O . ALA A 1 175 ? 12.029 -11.763 1.631 1.00 98.00 175 ALA A O 1
ATOM 1395 N N . PHE A 1 176 ? 12.220 -9.870 0.436 1.00 98.12 176 PHE A N 1
ATOM 1396 C CA . PHE A 1 176 ? 12.168 -8.982 1.598 1.00 98.12 176 PHE A CA 1
ATOM 1397 C C . PHE A 1 176 ? 10.848 -9.095 2.377 1.00 98.12 176 PHE A C 1
ATOM 1399 O O . PHE A 1 176 ? 10.860 -9.118 3.610 1.00 98.12 176 PHE A O 1
ATOM 1406 N N . ILE A 1 177 ? 9.710 -9.151 1.674 1.00 97.81 177 ILE A N 1
ATOM 1407 C CA . ILE A 1 177 ? 8.396 -9.279 2.315 1.00 97.81 177 ILE A CA 1
ATOM 1408 C C . ILE A 1 177 ? 8.249 -10.661 2.961 1.00 97.81 177 ILE A C 1
ATOM 1410 O O . ILE A 1 177 ? 7.815 -10.746 4.110 1.00 97.81 177 ILE A O 1
ATOM 1414 N N . ASP A 1 178 ? 8.638 -11.725 2.261 1.00 96.69 178 ASP A N 1
ATOM 1415 C CA . ASP A 1 178 ? 8.524 -13.101 2.750 1.00 96.69 178 ASP A CA 1
ATOM 1416 C C . ASP A 1 178 ? 9.312 -13.314 4.051 1.00 96.69 178 ASP A C 1
ATOM 1418 O O . ASP A 1 178 ? 8.771 -13.815 5.034 1.00 96.69 178 ASP A O 1
ATOM 1422 N N . GLN A 1 179 ? 10.543 -12.790 4.119 1.00 96.69 179 GLN A N 1
ATOM 1423 C CA . GLN A 1 179 ? 11.387 -12.858 5.317 1.00 96.69 179 GLN A CA 1
ATOM 1424 C C . GLN A 1 179 ? 10.740 -12.230 6.567 1.00 96.69 179 GLN A C 1
ATOM 1426 O O . GLN A 1 179 ? 11.088 -12.591 7.692 1.00 96.69 179 GLN A O 1
ATOM 1431 N N . ARG A 1 180 ? 9.844 -11.253 6.395 1.00 94.88 180 ARG A N 1
ATOM 1432 C CA . ARG A 1 180 ? 9.303 -10.436 7.495 1.00 94.88 180 ARG A CA 1
ATOM 1433 C C . ARG A 1 180 ? 7.864 -10.753 7.857 1.00 94.88 180 ARG A C 1
ATOM 1435 O O . ARG A 1 180 ? 7.518 -10.678 9.032 1.00 94.88 180 ARG A O 1
ATOM 1442 N N . TRP A 1 181 ? 7.036 -11.058 6.866 1.00 95.75 181 TRP A N 1
ATOM 1443 C CA . TRP A 1 181 ? 5.600 -11.252 7.059 1.00 95.75 181 TRP A CA 1
ATOM 1444 C C . TRP A 1 181 ? 5.115 -12.656 6.695 1.00 95.75 181 TRP A C 1
ATOM 1446 O O . TRP A 1 181 ? 3.990 -12.975 7.072 1.00 95.75 181 TRP A O 1
ATOM 1456 N N . GLY A 1 182 ? 5.932 -13.476 6.018 1.00 86.94 182 GLY A N 1
ATOM 1457 C CA . GLY A 1 182 ? 5.532 -14.773 5.463 1.00 86.94 182 GLY A CA 1
ATOM 1458 C C . GLY A 1 182 ? 4.451 -14.610 4.393 1.00 86.94 182 GLY A C 1
ATOM 1459 O O . GLY A 1 182 ? 3.285 -14.372 4.723 1.00 86.94 182 GLY A O 1
ATOM 1460 N N . LEU A 1 183 ? 4.835 -14.679 3.114 1.00 65.75 183 LEU A N 1
ATOM 1461 C CA . LEU A 1 183 ? 3.881 -14.534 2.004 1.00 65.75 183 LEU A CA 1
ATOM 1462 C C . LEU A 1 183 ? 3.042 -15.793 1.773 1.00 65.75 183 LEU A C 1
ATOM 1464 O O . LEU A 1 183 ? 3.590 -16.913 1.834 1.00 65.75 183 LEU A O 1
#

Sequence (183 aa):
MNKKKVREISRAIAPLDLKWSTLSRTDTVDRESIECMRDAGCIEIKFGIESGSERILHAMGKRTTRAEIVRAVQMTHDIGVGVKAFIIHGYPGENLESTRETIALLRELSGMISRITLFRFVPLPGSPVFETHGNLLRSMGDDWKKSHIHHNPHHWWGTEADFAEVQAGYEELRAFIDQRWGL